Protein AF-0000000075412833 (afdb_homodimer)

Foldseek 3Di:
DVVQLVVQVVVQKDQLEQAPVQWDFPDPDDVTDIDGHDSVLMDGQPPPPQDPRDYDPPLFDPCVVVRDDDHSVRVVSSVVQRVVCVVPVDGPD/DVVQLVVQVVVQKDQLEQAPVQWDFPDPDDVTDIDGHDSVLMDGQPPPPQDPRDYDPPLFDPCVVVRDDDHSVRVVSSVVQRVVCVVPVDGPD

Secondary structure (DSSP, 8-state):
-HHHHHHHHHTTEE-S--SGGGEEESSSSTT--EEE--GGG-EETT--S-------TTSS-HHHHTTPPP-HHHHHHHHHHHHHHHHHSS---/-HHHHHHHHHTTEE-S--SGGGEEESSSSTT--EEE--GGG-EETT--S-------TTSS-HHHHTTPPP-HHHHHHHHHHHHHHHHHSS---

Organism: Rhizophagus irregularis (strain DAOM 181602 / DAOM 197198 / MUCL 43194) (NCBI:txid747089)

InterPro domains:
  IPR000719 Protein kinase domain [PF00069] (1-93)
  IPR000719 Protein kinase domain [PS50011] (1-93)
  IPR011009 Protein kinase-like domain superfamily [SSF56112] (1-93)

Nearest PDB structures (foldseek):
  3hx4-assembly1_A  TM=8.688E-01  e=5.176E-06  Toxoplasma gondii
  3lij-assembly1_A  TM=8.595E-01  e=5.945E-06  Cryptosporidium parvum Iowa II
  4ysj-assembly1_A  TM=8.720E-01  e=2.379E-05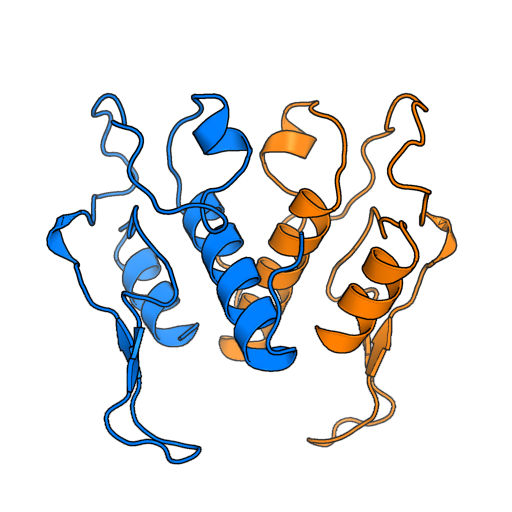  Eimeria tenella
  4yuq-assembly1_A  TM=8.562E-01  e=1.803E-05  Eimeria tenella
  5okt-assembly2_B  TM=8.193E-01  e=1.346E-04  Homo sapiens

Radius of gyration: 16.21 Å; Cα contacts (8 Å, |Δi|>4): 285; chains: 2; bounding box: 40×39×34 Å

pLDDT: mean 90.0, std 9.07, range [56.0, 97.62]

Structure (mmCIF, N/CA/C/O backbone):
data_AF-0000000075412833-model_v1
#
loop_
_entity.id
_entity.type
_entity.pdbx_description
1 polymer 'Kinase-like domain-containing protein'
#
loop_
_atom_site.group_PDB
_atom_site.id
_atom_site.type_symbol
_atom_site.label_atom_id
_atom_site.label_alt_id
_atom_site.label_comp_id
_atom_site.label_asym_id
_atom_site.label_entity_id
_atom_site.label_seq_id
_atom_site.pdbx_PDB_ins_code
_atom_site.Cartn_x
_atom_site.Cartn_y
_atom_site.Cartn_z
_atom_site.occupancy
_atom_site.B_iso_or_equiv
_atom_site.auth_seq_id
_atom_site.auth_comp_id
_atom_site.auth_asym_id
_atom_site.auth_atom_id
_atom_site.pdbx_PDB_model_num
ATOM 1 N N . ILE A 1 1 ? -10.805 5.461 5.969 1 92.44 1 ILE A N 1
ATOM 2 C CA . ILE A 1 1 ? -9.352 5.531 6.09 1 92.44 1 ILE A CA 1
ATOM 3 C C . ILE A 1 1 ? -8.758 6.168 4.832 1 92.44 1 ILE A C 1
ATOM 5 O O . ILE A 1 1 ? -8.016 7.148 4.918 1 92.44 1 ILE A O 1
ATOM 9 N N . THR A 1 2 ? -9.172 5.688 3.633 1 93.81 2 THR A N 1
ATOM 10 C CA . THR A 1 2 ? -8.602 6.16 2.377 1 93.81 2 THR A CA 1
ATOM 11 C C . THR A 1 2 ? -8.945 7.629 2.145 1 93.8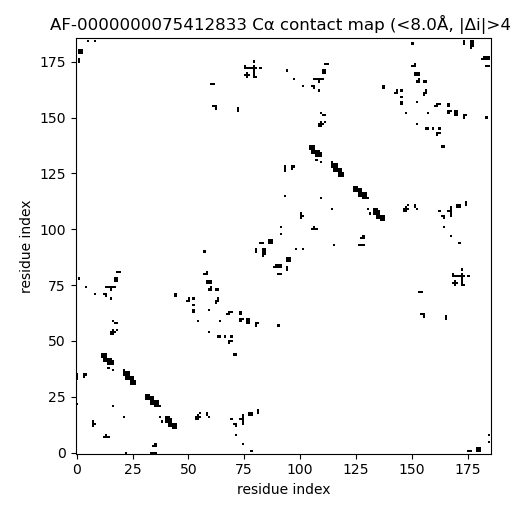1 2 THR A C 1
ATOM 13 O O . THR A 1 2 ? -8.086 8.414 1.729 1 93.81 2 THR A O 1
ATOM 16 N N . LYS A 1 3 ? -10.148 8.047 2.477 1 91.75 3 LYS A N 1
ATOM 17 C CA . LYS A 1 3 ? -10.562 9.438 2.299 1 91.75 3 LYS A CA 1
ATOM 18 C C . LYS A 1 3 ? -9.758 10.367 3.203 1 91.75 3 LYS A C 1
ATOM 20 O O . LYS A 1 3 ? -9.406 11.477 2.807 1 91.75 3 LYS A O 1
ATOM 25 N N . GLY A 1 4 ? -9.492 9.875 4.445 1 93.38 4 GLY A N 1
ATOM 26 C CA . GLY A 1 4 ? -8.664 10.664 5.344 1 93.38 4 GLY A CA 1
ATOM 27 C C . GLY A 1 4 ? -7.254 10.875 4.82 1 93.38 4 GLY A C 1
ATOM 28 O O . GLY A 1 4 ? -6.742 12 4.855 1 93.38 4 GLY A O 1
ATOM 29 N N . LEU A 1 5 ? -6.695 9.812 4.324 1 95.5 5 LEU A N 1
ATOM 30 C CA . LEU A 1 5 ? -5.355 9.93 3.762 1 95.5 5 LEU A CA 1
ATOM 31 C C . LEU A 1 5 ? -5.352 10.852 2.545 1 95.5 5 LEU A C 1
ATOM 33 O O . LEU A 1 5 ? -4.43 11.648 2.371 1 95.5 5 LEU A O 1
ATOM 37 N N . LYS A 1 6 ? -6.336 10.734 1.743 1 95.19 6 LYS A N 1
ATOM 38 C CA . LYS A 1 6 ? -6.465 11.586 0.567 1 95.19 6 LYS A CA 1
ATOM 39 C C . LYS A 1 6 ? -6.473 13.062 0.959 1 95.19 6 LYS A C 1
ATOM 41 O O . LYS A 1 6 ? -5.832 13.891 0.305 1 95.19 6 LYS A O 1
ATOM 46 N N . GLU A 1 7 ? -7.215 13.367 1.941 1 94.62 7 GLU A N 1
ATOM 47 C CA . GLU A 1 7 ? -7.277 14.758 2.4 1 94.62 7 GLU A CA 1
ATOM 48 C C . GLU A 1 7 ? -5.898 15.258 2.814 1 94.62 7 GLU A C 1
ATOM 50 O O . GLU A 1 7 ? -5.523 16.391 2.486 1 94.62 7 GLU A O 1
ATOM 55 N N . ILE A 1 8 ? -5.195 14.414 3.473 1 94.88 8 ILE A N 1
ATOM 56 C CA . ILE A 1 8 ? -3.84 14.766 3.877 1 94.88 8 ILE A CA 1
ATOM 57 C C . ILE A 1 8 ? -2.984 15.031 2.641 1 94.88 8 ILE A C 1
ATOM 59 O O . ILE A 1 8 ? -2.305 16.062 2.557 1 94.88 8 ILE A O 1
ATOM 63 N N . HIS A 1 9 ? -3.055 14.203 1.683 1 94.94 9 HIS A N 1
ATOM 64 C CA . HIS A 1 9 ? -2.234 14.297 0.481 1 94.94 9 HIS A CA 1
ATOM 65 C C . HIS A 1 9 ? -2.658 15.477 -0.387 1 94.94 9 HIS A C 1
ATOM 67 O O . HIS A 1 9 ? -1.812 16.156 -0.972 1 94.94 9 HIS A O 1
ATOM 73 N N . ASP A 1 10 ? -3.92 15.695 -0.465 1 94.75 10 ASP A N 1
ATOM 74 C CA . ASP A 1 10 ? -4.441 16.812 -1.257 1 94.75 10 ASP A CA 1
ATOM 75 C C . ASP A 1 10 ? -3.953 18.141 -0.712 1 94.75 10 ASP A C 1
ATOM 77 O O . ASP A 1 10 ? -3.881 19.141 -1.448 1 94.75 10 ASP A O 1
ATOM 81 N N . ASN A 1 11 ? -3.66 18.125 0.507 1 94.88 11 ASN A N 1
ATOM 82 C CA . ASN A 1 11 ? -3.121 19.328 1.132 1 94.88 11 ASN A CA 1
ATOM 83 C C . ASN A 1 11 ? -1.598 19.359 1.068 1 94.88 11 ASN A C 1
ATOM 85 O O . ASN A 1 11 ? -0.957 20.125 1.802 1 94.88 11 ASN A O 1
ATOM 89 N N . GLN A 1 12 ? -1.052 18.469 0.271 1 94.56 12 GLN A N 1
ATOM 90 C CA . GLN A 1 12 ? 0.383 18.406 0.016 1 94.56 12 GLN A CA 1
ATOM 91 C C . GLN A 1 12 ? 1.151 18.047 1.286 1 94.56 12 GLN A C 1
ATOM 93 O O . GLN A 1 12 ? 2.203 18.641 1.564 1 94.56 12 GLN A O 1
ATOM 98 N N . MET A 1 13 ? 0.505 17.203 2.041 1 94.44 13 MET A N 1
ATOM 99 C CA . MET A 1 13 ? 1.14 16.703 3.258 1 94.44 13 MET A CA 1
ATOM 100 C C . MET A 1 13 ? 1.371 15.203 3.178 1 94.44 13 MET A C 1
ATOM 102 O O . MET A 1 13 ? 0.767 14.516 2.35 1 94.44 13 MET A O 1
ATOM 106 N N . VAL A 1 14 ? 2.322 14.781 4.012 1 94.56 14 VAL A N 1
ATOM 107 C CA . VAL A 1 14 ? 2.609 13.375 4.242 1 94.56 14 VAL A CA 1
ATOM 108 C C . VAL A 1 14 ? 2.459 13.047 5.727 1 94.56 14 VAL A C 1
ATOM 110 O O . VAL A 1 14 ? 2.861 13.836 6.586 1 94.56 14 VAL A O 1
ATOM 113 N N . HIS A 1 15 ? 1.871 11.922 6.07 1 95 15 HIS A N 1
ATOM 114 C CA . HIS A 1 15 ? 1.584 11.609 7.465 1 95 15 HIS A CA 1
ATOM 115 C C . HIS A 1 15 ? 2.854 11.211 8.219 1 95 15 HIS A C 1
ATOM 117 O O . HIS A 1 15 ? 3.074 11.656 9.344 1 95 15 HIS A O 1
ATOM 123 N N . HIS A 1 16 ? 3.75 10.273 7.617 1 93.69 16 HIS A N 1
ATOM 124 C CA . HIS A 1 16 ? 5.074 9.883 8.086 1 93.69 16 HIS A CA 1
ATOM 125 C C . HIS A 1 16 ? 4.988 8.758 9.117 1 93.69 16 HIS A C 1
ATOM 127 O O . HIS A 1 16 ? 5.992 8.117 9.43 1 93.69 16 HIS A O 1
ATOM 133 N N . ASP A 1 17 ? 3.812 8.555 9.648 1 94.94 17 ASP A N 1
ATOM 134 C CA . ASP A 1 17 ? 3.646 7.492 10.633 1 94.94 17 ASP A CA 1
ATOM 135 C C . ASP A 1 17 ? 2.25 6.879 10.547 1 94.94 17 ASP A C 1
ATOM 137 O O . ASP A 1 17 ? 1.552 6.773 11.555 1 94.94 17 ASP A O 1
ATOM 141 N N . PHE A 1 18 ? 1.859 6.434 9.422 1 95.44 18 PHE A N 1
ATOM 142 C CA . PHE A 1 18 ? 0.531 5.906 9.125 1 95.44 18 PHE A CA 1
ATOM 143 C C . PHE A 1 18 ? 0.454 4.422 9.453 1 95.44 18 PHE A C 1
ATOM 145 O O . PHE A 1 18 ? 1.129 3.607 8.82 1 95.44 18 PHE A O 1
ATOM 152 N N . HIS A 1 19 ? -0.207 4.035 10.539 1 96.31 19 HIS A N 1
ATOM 153 C CA . HIS A 1 19 ? -0.38 2.664 11 1 96.31 19 HIS A CA 1
ATOM 154 C C . HIS A 1 19 ? -1.678 2.504 11.789 1 96.31 19 HIS A C 1
ATOM 156 O O . HIS A 1 19 ? -2.354 3.492 12.086 1 96.31 19 HIS A O 1
ATOM 162 N N . THR A 1 20 ? -2.049 1.255 12.141 1 94.69 20 THR A N 1
ATOM 163 C CA . THR A 1 20 ? -3.34 0.966 12.75 1 94.69 20 THR A CA 1
ATOM 164 C C . THR A 1 20 ? -3.473 1.678 14.094 1 94.69 20 THR A C 1
ATOM 166 O O . THR A 1 20 ? -4.574 2.057 14.5 1 94.69 20 THR A O 1
ATOM 169 N N . GLY A 1 21 ? -2.367 1.9 14.781 1 94.69 21 GLY A N 1
ATOM 170 C CA . GLY A 1 21 ? -2.393 2.58 16.062 1 94.69 21 GLY A CA 1
ATOM 171 C C . GLY A 1 21 ? -2.832 4.027 15.969 1 94.69 21 GLY A C 1
ATOM 172 O O . GLY A 1 21 ? -3.238 4.629 16.969 1 94.69 21 GLY A O 1
ATOM 173 N N . ASN A 1 22 ? -2.76 4.59 14.789 1 95.88 22 ASN A N 1
ATOM 174 C CA . ASN A 1 22 ? -3.123 5.984 14.57 1 95.88 22 ASN A CA 1
ATOM 175 C C . ASN A 1 22 ? -4.469 6.109 13.859 1 95.88 22 ASN A C 1
ATOM 177 O O . ASN A 1 22 ? -4.801 7.176 13.336 1 95.88 22 ASN A O 1
ATOM 181 N N . ILE A 1 23 ? -5.219 5.043 13.766 1 94.5 23 ILE A N 1
ATOM 182 C CA . ILE A 1 23 ? -6.582 5.02 13.25 1 94.5 23 ILE A CA 1
ATOM 183 C C . ILE A 1 23 ? -7.57 4.812 14.391 1 94.5 23 ILE A C 1
ATOM 185 O O . ILE A 1 23 ? -7.555 3.768 15.055 1 94.5 23 ILE A O 1
ATOM 189 N N . LEU A 1 24 ? -8.461 5.789 14.578 1 93 24 LEU A N 1
ATOM 190 C CA . LEU A 1 24 ? -9.422 5.746 15.672 1 93 24 LEU A CA 1
ATOM 191 C C . LEU A 1 24 ? -10.844 5.59 15.148 1 93 24 LEU A C 1
ATOM 193 O O . LEU A 1 24 ? -11.219 6.238 14.172 1 93 24 LEU A O 1
ATOM 197 N N . PHE A 1 25 ? -11.562 4.719 15.75 1 89.94 25 PHE A N 1
ATOM 198 C CA . PHE A 1 25 ? -12.977 4.523 15.438 1 89.94 25 PHE A CA 1
ATOM 199 C C . PHE A 1 25 ? -13.859 5.113 16.531 1 89.94 25 PHE A C 1
ATOM 201 O O . PHE A 1 25 ? -13.555 4.992 17.719 1 89.94 25 PHE A O 1
ATOM 208 N N . THR A 1 26 ? -14.953 5.801 16.125 1 90.56 26 THR A N 1
ATOM 209 C CA . THR A 1 26 ? -15.859 6.395 17.094 1 90.56 26 THR A CA 1
ATOM 210 C C . THR A 1 26 ? -16.641 5.312 17.828 1 90.56 26 THR A C 1
ATOM 212 O O . THR A 1 26 ? -17.047 5.504 18.984 1 90.56 26 THR A O 1
ATOM 215 N N . ASN A 1 27 ? -16.922 4.27 17.203 1 86.69 27 ASN A N 1
ATOM 216 C CA . ASN A 1 27 ? -17.547 3.084 17.766 1 86.69 27 ASN A CA 1
ATOM 217 C C . ASN A 1 27 ? -17.25 1.836 16.953 1 86.69 27 ASN A C 1
ATOM 219 O O . ASN A 1 27 ? -16.703 1.93 15.852 1 86.69 27 ASN A O 1
ATOM 223 N N . PRO A 1 28 ? -17.562 0.631 17.609 1 82.44 28 PRO A N 1
ATOM 224 C CA . PRO A 1 28 ? -17.125 -0.608 16.953 1 82.44 28 PRO A CA 1
ATOM 225 C C . PRO A 1 28 ? -18.047 -1.014 15.797 1 82.44 28 PRO A C 1
ATOM 227 O O . PRO A 1 28 ? -17.891 -2.096 15.227 1 82.44 28 PRO A O 1
ATOM 230 N N . SER A 1 29 ? -18.922 -0.113 15.258 1 84.06 29 SER A N 1
ATOM 231 C CA . SER A 1 29 ? -19.891 -0.487 14.242 1 84.06 29 SER A CA 1
ATOM 232 C C . SER A 1 29 ? -19.359 -0.191 12.844 1 84.06 29 SER A C 1
ATOM 234 O O . SER A 1 29 ? -18.547 0.717 12.656 1 84.06 29 SER A O 1
ATOM 236 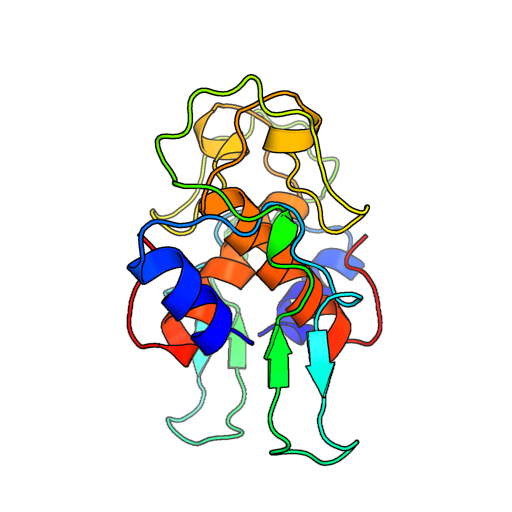N N . ILE A 1 30 ? -19.938 -1.059 11.969 1 76.06 30 ILE A N 1
ATOM 237 C CA . ILE A 1 30 ? -19.672 -0.787 10.555 1 76.06 30 ILE A CA 1
ATOM 238 C C . ILE A 1 30 ? -20.297 0.552 10.164 1 76.06 30 ILE A C 1
ATOM 240 O O . ILE A 1 30 ? -21.422 0.86 10.555 1 76.06 30 ILE A O 1
ATOM 244 N N . GLY A 1 31 ? -19.562 1.448 9.68 1 79.12 31 GLY A N 1
ATOM 245 C CA . GLY A 1 31 ? -20.094 2.75 9.297 1 79.12 31 GLY A CA 1
ATOM 246 C C . GLY A 1 31 ? -19.688 3.857 10.25 1 79.12 31 GLY A C 1
ATOM 247 O O . GLY A 1 31 ? -20.047 5.02 10.047 1 79.12 31 GLY A O 1
ATOM 248 N N . ALA A 1 32 ? -19.062 3.355 11.328 1 84.62 32 ALA A N 1
ATOM 249 C CA . ALA A 1 32 ? -18.594 4.363 12.273 1 84.62 32 ALA A CA 1
ATOM 250 C C . ALA A 1 32 ? -17.656 5.355 11.602 1 84.62 32 ALA A C 1
ATOM 252 O O . ALA A 1 32 ? -17.031 5.035 10.586 1 84.62 32 ALA A O 1
ATOM 253 N N . ASP A 1 33 ? -17.578 6.527 12.203 1 88.69 33 ASP A N 1
ATOM 254 C CA . ASP A 1 33 ? -16.578 7.492 11.75 1 88.69 33 ASP A CA 1
ATOM 255 C C . ASP A 1 33 ? -15.164 7.039 12.125 1 88.69 33 ASP A C 1
ATOM 257 O O . ASP A 1 33 ? -14.969 6.414 13.164 1 88.69 33 ASP A O 1
ATOM 261 N N . VAL A 1 34 ? -14.242 7.246 11.18 1 89.44 34 VAL A N 1
ATOM 262 C CA . VAL A 1 34 ? -12.828 6.922 11.375 1 89.44 34 VAL A CA 1
ATOM 263 C C . VAL A 1 34 ? -12 8.203 11.383 1 89.44 34 VAL A C 1
ATOM 265 O O . VAL A 1 34 ? -12.203 9.086 10.547 1 89.44 34 VAL A O 1
ATOM 268 N N . TYR A 1 35 ? -11.086 8.266 12.469 1 93.31 35 TYR A N 1
ATOM 269 C CA . TYR A 1 35 ? -10.188 9.406 12.578 1 93.31 35 TYR A CA 1
ATOM 270 C C . TYR A 1 35 ? -8.734 8.969 12.461 1 93.31 35 TYR A C 1
ATOM 272 O O . TYR A 1 35 ? -8.344 7.926 12.992 1 93.31 35 TYR A O 1
ATOM 280 N N . ILE A 1 36 ? -8.023 9.727 11.672 1 95.06 36 ILE A N 1
ATOM 281 C CA . ILE A 1 36 ? -6.574 9.57 11.641 1 95.06 36 ILE A CA 1
ATOM 282 C C . ILE A 1 36 ? -5.934 10.445 12.711 1 95.06 36 ILE A C 1
ATOM 284 O O . ILE A 1 36 ? -6.195 11.648 12.781 1 95.06 36 ILE A O 1
ATOM 288 N N . SER A 1 37 ? -5.098 9.805 13.523 1 95.5 37 SER A N 1
ATOM 289 C CA . SER A 1 37 ? -4.496 10.531 14.633 1 95.5 37 SER A CA 1
ATOM 290 C C . SER A 1 37 ? -2.986 10.656 14.461 1 95.5 37 SER A C 1
ATOM 292 O O . SER A 1 37 ? -2.432 10.211 13.453 1 95.5 37 SER A O 1
ATOM 294 N N . ASP A 1 38 ? -2.264 11.445 15.484 1 93.81 38 ASP A N 1
ATOM 295 C CA . ASP A 1 38 ? -0.833 11.727 15.492 1 93.81 38 ASP A CA 1
ATOM 296 C C . ASP A 1 38 ? -0.421 12.508 14.25 1 93.81 38 ASP A C 1
ATOM 298 O O . ASP A 1 38 ? 0.422 12.047 13.477 1 93.81 38 ASP A O 1
ATOM 302 N N . MET A 1 39 ? -1.027 13.625 14.078 1 95 39 MET A N 1
ATOM 303 C CA . MET A 1 39 ? -0.733 14.523 12.961 1 95 39 MET A CA 1
ATOM 304 C C . MET A 1 39 ? 0.533 15.328 13.234 1 95 39 MET A C 1
ATOM 306 O O . MET A 1 39 ? 0.939 16.156 12.414 1 95 39 MET A O 1
ATOM 310 N N . GLY A 1 40 ? 1.104 15.133 14.375 1 92.56 40 GLY A N 1
ATOM 311 C CA . GLY A 1 40 ? 2.291 15.867 14.773 1 92.56 40 GLY A CA 1
ATOM 312 C C . GLY A 1 40 ? 3.498 15.578 13.906 1 92.56 40 GLY A C 1
ATOM 313 O O . GLY A 1 40 ? 4.414 16.406 13.812 1 92.56 40 GLY A O 1
ATOM 314 N N . LEU A 1 41 ? 3.527 14.469 13.297 1 89.94 41 LEU A N 1
ATOM 315 C CA . LEU A 1 41 ? 4.656 14.078 12.461 1 89.94 41 LEU A CA 1
ATOM 316 C C . LEU A 1 41 ? 4.402 14.43 11 1 89.94 41 LEU A C 1
ATOM 318 O O . LEU A 1 41 ? 5.293 14.289 10.164 1 89.94 41 LEU A O 1
ATOM 322 N N . CYS A 1 42 ? 3.199 14.914 10.664 1 93.06 42 CYS A N 1
ATOM 323 C CA . CYS A 1 42 ? 2.873 15.281 9.289 1 93.06 42 CYS A CA 1
ATOM 324 C C . CYS A 1 42 ? 3.75 16.438 8.812 1 93.06 42 CYS A C 1
ATOM 326 O O . CYS A 1 42 ? 4.008 17.375 9.562 1 93.06 42 CYS A O 1
ATOM 328 N N . LYS A 1 43 ? 4.215 16.25 7.594 1 91.88 43 LYS A N 1
ATOM 329 C CA . LYS A 1 43 ? 5.055 17.281 6.984 1 91.88 43 LYS A CA 1
ATOM 330 C C . LYS A 1 43 ? 4.621 17.562 5.547 1 91.88 43 LYS A C 1
ATOM 332 O O . LYS A 1 43 ? 3.998 16.719 4.902 1 91.88 43 LYS A O 1
ATOM 337 N N . LYS A 1 44 ? 5.09 18.734 5.09 1 92.81 44 LYS A N 1
ATOM 338 C CA . LYS A 1 44 ? 4.863 19.062 3.684 1 92.81 44 LYS A CA 1
ATOM 339 C C . LYS A 1 44 ? 5.703 18.172 2.771 1 92.81 44 LYS A C 1
ATOM 341 O O . LYS A 1 44 ? 6.828 17.797 3.121 1 92.81 44 LYS A O 1
ATOM 346 N N . VAL A 1 45 ? 5.188 17.797 1.63 1 88.06 45 VAL A N 1
ATOM 347 C CA . VAL A 1 45 ? 5.836 16.906 0.674 1 88.06 45 VAL A CA 1
ATOM 348 C C . VAL A 1 45 ? 7.215 17.438 0.313 1 88.06 45 VAL A C 1
ATOM 350 O O . VAL A 1 45 ? 8.172 16.688 0.16 1 88.06 45 VAL A O 1
ATOM 353 N N . ASP A 1 46 ? 7.527 18.672 0.241 1 79.94 46 ASP A N 1
ATOM 354 C CA . ASP A 1 46 ? 8.789 19.266 -0.182 1 79.94 46 ASP A CA 1
ATOM 355 C C . ASP A 1 46 ? 9.711 19.531 1.015 1 79.94 46 ASP A C 1
ATOM 357 O O . ASP A 1 46 ? 10.75 20.156 0.878 1 79.94 46 ASP A O 1
ATOM 361 N N . ASN A 1 47 ? 9.273 18.953 2.1 1 70.56 47 ASN A N 1
ATOM 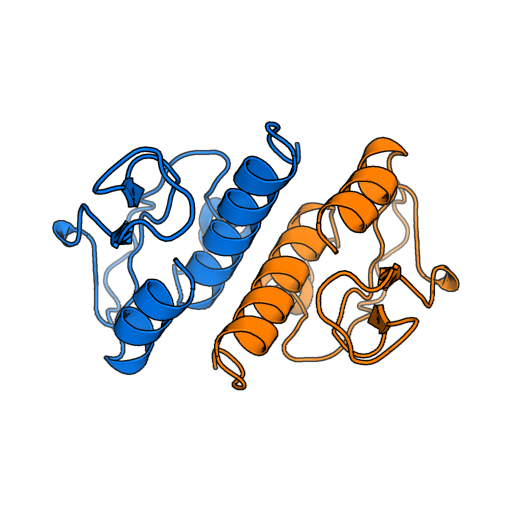362 C CA . ASN A 1 47 ? 10.109 19.172 3.273 1 70.56 47 ASN A CA 1
ATOM 363 C C . ASN A 1 47 ? 11.398 18.359 3.207 1 70.56 47 ASN A C 1
ATOM 365 O O . ASN A 1 47 ? 11.367 17.141 3.027 1 70.56 47 ASN A O 1
ATOM 369 N N . GLU A 1 48 ? 12.586 19 2.871 1 60.03 48 GLU A N 1
ATOM 370 C CA . GLU A 1 48 ? 13.938 18.469 2.711 1 60.03 48 GLU A CA 1
ATOM 371 C C . GLU A 1 48 ? 14.477 17.922 4.031 1 60.03 48 GLU A C 1
ATOM 373 O O . GLU A 1 48 ? 15.578 17.375 4.082 1 60.03 48 GLU A O 1
ATOM 378 N N . GLU A 1 49 ? 13.859 18.203 5.027 1 58.41 49 GLU A N 1
ATOM 379 C CA . GLU A 1 49 ? 14.492 17.766 6.27 1 58.41 49 GLU A CA 1
ATOM 380 C C . GLU A 1 49 ? 14.805 16.266 6.23 1 58.41 49 GLU A C 1
ATOM 382 O O . GLU A 1 49 ? 14.078 15.492 5.621 1 58.41 49 GLU A O 1
ATOM 387 N N . LYS A 1 50 ? 16.219 16.062 6.512 1 56.28 50 LYS A N 1
ATOM 388 C CA . LYS A 1 50 ? 16.766 14.719 6.668 1 56.28 50 LYS A CA 1
ATOM 389 C C . LYS A 1 50 ? 15.766 13.797 7.363 1 56.28 50 LYS A C 1
ATOM 391 O O . LYS A 1 50 ? 15.234 14.141 8.422 1 56.28 50 LYS A O 1
ATOM 396 N N . THR A 1 51 ? 15.047 13.109 6.695 1 56.09 51 THR A N 1
ATOM 397 C CA . THR A 1 51 ? 13.898 12.32 7.125 1 56.09 51 THR A CA 1
ATOM 398 C C . THR A 1 51 ? 14.305 11.312 8.203 1 56.09 51 THR A C 1
ATOM 400 O O . THR A 1 51 ? 15.141 10.445 7.961 1 56.09 51 THR A O 1
ATOM 403 N N . ASN A 1 52 ? 14.461 11.875 9.406 1 66.56 52 ASN A N 1
ATOM 404 C CA . ASN A 1 52 ? 14.398 10.844 10.438 1 66.56 52 ASN A CA 1
ATOM 405 C C . ASN A 1 52 ? 13.344 9.797 10.117 1 66.56 52 ASN A C 1
ATOM 407 O O . ASN A 1 52 ? 12.297 10.109 9.547 1 66.56 52 ASN A O 1
ATOM 411 N N . ILE A 1 53 ? 13.852 8.641 10.031 1 74.88 53 ILE A N 1
ATOM 412 C CA . ILE A 1 53 ? 12.953 7.523 9.773 1 74.88 53 ILE A CA 1
ATOM 413 C C . ILE A 1 53 ? 11.977 7.375 10.938 1 74.88 53 ILE A C 1
ATOM 415 O O . ILE A 1 53 ? 12.391 7.156 12.078 1 74.88 53 ILE A O 1
ATOM 419 N N . TYR A 1 54 ? 10.75 7.852 10.719 1 80.75 54 TYR A N 1
ATOM 420 C CA . TYR A 1 54 ? 9.672 7.582 11.664 1 80.75 54 TYR A CA 1
ATOM 421 C C . TYR A 1 54 ? 8.742 6.496 11.133 1 80.75 54 TYR A C 1
ATOM 423 O O . TYR A 1 54 ? 8.594 6.344 9.914 1 80.75 54 TYR A O 1
ATOM 431 N N . GLY A 1 55 ? 8.344 5.68 12.047 1 89.31 55 GLY A N 1
ATOM 432 C CA . GLY A 1 55 ? 7.367 4.691 11.617 1 89.31 55 GLY A CA 1
ATOM 433 C C . GLY A 1 55 ? 7.332 3.463 12.508 1 89.31 55 GLY A C 1
ATOM 434 O O . GLY A 1 55 ? 8.195 3.291 13.375 1 89.31 55 GLY A O 1
ATOM 435 N N . VAL A 1 56 ? 6.344 2.734 12.328 1 93.19 56 VAL A N 1
ATOM 436 C CA . VAL A 1 56 ? 6.129 1.492 13.062 1 93.19 56 VAL A CA 1
ATOM 437 C C . VAL A 1 56 ? 6.184 0.307 12.102 1 93.19 56 VAL A C 1
ATOM 439 O O . VAL A 1 56 ? 5.484 0.292 11.086 1 93.19 56 VAL A O 1
ATOM 442 N N . LEU A 1 57 ? 7.062 -0.609 12.438 1 93.06 57 LEU A N 1
ATOM 443 C CA . LEU A 1 57 ? 7.016 -1.853 11.68 1 93.06 57 LEU A CA 1
ATOM 444 C C . LEU A 1 57 ? 5.758 -2.646 12.016 1 93.06 57 LEU A C 1
ATOM 446 O O . LEU A 1 57 ? 5.32 -2.67 13.164 1 93.06 57 LEU A O 1
ATOM 450 N N . PRO A 1 58 ? 5.117 -3.34 10.977 1 94.5 58 PRO A N 1
ATOM 451 C CA . PRO A 1 58 ? 5.59 -3.566 9.609 1 94.5 58 PRO A CA 1
ATOM 452 C C . PRO A 1 58 ? 4.984 -2.588 8.609 1 94.5 58 PRO A C 1
ATOM 454 O O . PRO A 1 58 ? 4.93 -2.881 7.41 1 94.5 58 PRO A O 1
ATOM 457 N N . TYR A 1 59 ? 4.551 -1.41 9.094 1 96.44 59 TYR A N 1
ATOM 458 C CA . TYR A 1 59 ? 3.799 -0.503 8.234 1 96.44 59 TYR A CA 1
ATOM 459 C C . TYR A 1 59 ? 4.734 0.421 7.461 1 96.44 59 TYR A C 1
ATOM 461 O O . TYR A 1 59 ? 4.297 1.158 6.574 1 96.44 59 TYR A O 1
ATOM 469 N N . MET A 1 60 ? 6.031 0.366 7.723 1 95.62 60 MET A N 1
ATOM 470 C CA . MET A 1 60 ? 6.992 1.219 7.027 1 95.62 60 MET A CA 1
ATOM 471 C C . MET A 1 60 ? 7.34 0.64 5.66 1 95.62 60 MET A C 1
ATOM 473 O O . MET A 1 60 ? 7.59 -0.56 5.535 1 95.62 60 MET A O 1
ATOM 477 N N . ALA A 1 61 ? 7.402 1.562 4.684 1 96 61 ALA A N 1
ATOM 478 C CA . ALA A 1 61 ? 7.723 1.137 3.324 1 96 61 ALA A CA 1
ATOM 479 C C . ALA A 1 61 ? 9.172 0.679 3.219 1 96 61 ALA A C 1
ATOM 481 O O . ALA A 1 61 ? 10.062 1.272 3.83 1 96 61 ALA A O 1
ATOM 482 N N . PRO A 1 62 ? 9.406 -0.32 2.344 1 95.31 62 PRO A N 1
ATOM 483 C CA . PRO A 1 62 ? 10.773 -0.826 2.184 1 95.31 62 PRO A CA 1
ATOM 484 C C . PRO A 1 62 ? 11.758 0.262 1.771 1 95.31 62 PRO A C 1
ATOM 486 O O . PRO A 1 62 ? 12.898 0.281 2.246 1 95.31 62 PRO A O 1
ATOM 489 N N . GLU A 1 63 ? 11.375 1.17 0.889 1 94.62 63 GLU A N 1
ATOM 490 C CA . GLU A 1 63 ? 12.289 2.207 0.427 1 94.62 63 GLU A CA 1
ATOM 491 C C . GLU A 1 63 ? 12.695 3.139 1.567 1 94.62 63 GLU A C 1
ATOM 493 O O . GLU A 1 63 ? 13.812 3.65 1.595 1 94.62 63 GLU A O 1
ATOM 498 N N . VAL A 1 64 ? 11.781 3.357 2.471 1 93.38 64 VAL A N 1
ATOM 499 C CA . VAL A 1 64 ? 12.086 4.199 3.625 1 93.38 64 VAL A CA 1
ATOM 500 C C . VAL A 1 64 ? 13.07 3.484 4.543 1 93.38 64 VAL A C 1
ATOM 502 O O . VAL A 1 64 ? 14.047 4.082 5 1 93.38 64 VAL A O 1
ATOM 505 N N . LEU A 1 65 ? 12.828 2.213 4.742 1 93.12 65 LEU A N 1
ATOM 506 C CA . LEU A 1 65 ? 13.727 1.404 5.559 1 93.12 65 LEU A CA 1
ATOM 507 C C . LEU A 1 65 ? 15.125 1.381 4.969 1 93.12 65 LEU A C 1
ATOM 509 O O . LEU A 1 65 ? 16.109 1.267 5.699 1 93.12 65 LEU A O 1
ATOM 513 N N . ARG A 1 66 ? 15.203 1.604 3.725 1 91.94 66 ARG A N 1
ATOM 514 C CA . ARG A 1 66 ? 16.484 1.569 3.031 1 91.94 66 ARG A CA 1
ATOM 515 C C . ARG A 1 66 ? 17.125 2.955 2.986 1 91.94 66 ARG A C 1
ATOM 517 O O . ARG A 1 66 ? 18.141 3.156 2.312 1 91.94 66 ARG A O 1
ATOM 524 N N . GLY A 1 67 ? 16.453 3.898 3.525 1 89.12 67 GLY A N 1
ATOM 525 C CA . GLY A 1 67 ? 17.047 5.211 3.686 1 89.12 67 GLY A CA 1
ATOM 526 C C . GLY A 1 67 ? 16.562 6.219 2.66 1 89.12 67 GLY A C 1
ATOM 527 O O . GLY A 1 67 ? 17.062 7.344 2.605 1 89.12 67 GLY A O 1
ATOM 528 N N . ASN A 1 68 ? 15.68 5.77 1.831 1 90.38 68 ASN A N 1
ATOM 529 C CA . ASN A 1 68 ? 15.117 6.723 0.879 1 90.38 68 ASN A CA 1
ATOM 530 C C . ASN A 1 68 ? 14.172 7.707 1.561 1 90.38 68 ASN A C 1
ATOM 532 O O . ASN A 1 68 ? 13.672 7.438 2.656 1 90.38 68 ASN A O 1
ATOM 536 N N . PRO A 1 69 ? 13.969 8.859 0.941 1 88.69 69 PRO A N 1
ATOM 537 C CA . PRO A 1 69 ? 13.055 9.852 1.53 1 88.69 69 PRO A CA 1
ATOM 538 C C . PRO A 1 69 ? 11.633 9.32 1.694 1 88.69 69 PRO A C 1
ATOM 540 O O . PRO A 1 69 ? 11.164 8.539 0.86 1 88.69 69 PRO A O 1
ATOM 543 N N . TYR A 1 70 ? 11.016 9.758 2.766 1 92 70 TYR A N 1
ATOM 544 C CA . TYR A 1 70 ? 9.609 9.453 2.984 1 92 70 TYR A CA 1
ATOM 545 C C . TYR A 1 70 ? 8.719 10.336 2.109 1 92 70 TYR A C 1
ATOM 547 O O . TYR A 1 70 ? 8.734 11.562 2.232 1 92 70 TYR A O 1
ATOM 555 N N . THR A 1 71 ? 7.938 9.695 1.231 1 92.81 71 THR A N 1
ATOM 556 C CA . THR A 1 71 ? 7.047 10.406 0.323 1 92.81 71 THR A CA 1
ATOM 557 C C . THR A 1 71 ? 5.605 9.953 0.514 1 92.81 71 THR A C 1
ATOM 559 O O . THR A 1 71 ? 5.32 9.109 1.37 1 92.81 71 THR A O 1
ATOM 562 N N . GLN A 1 72 ? 4.699 10.547 -0.304 1 95.19 72 GLN A N 1
ATOM 563 C CA . GLN A 1 72 ? 3.301 10.133 -0.263 1 95.19 72 GLN A CA 1
ATOM 564 C C . GLN A 1 72 ? 3.154 8.656 -0.634 1 95.19 72 GLN A C 1
ATOM 566 O O . GLN A 1 72 ? 2.242 7.98 -0.16 1 95.19 72 GLN A O 1
ATOM 571 N N . ALA A 1 73 ? 4.129 8.18 -1.393 1 95.81 73 ALA A N 1
ATOM 572 C CA . ALA A 1 73 ? 4.117 6.766 -1.757 1 95.81 73 ALA A CA 1
ATOM 573 C C . ALA A 1 73 ? 4.277 5.883 -0.525 1 95.81 73 ALA A C 1
ATOM 575 O O . ALA A 1 73 ? 3.697 4.797 -0.452 1 95.81 73 ALA A O 1
ATOM 576 N N . ALA A 1 74 ? 5.051 6.297 0.391 1 95.38 74 ALA A N 1
ATOM 577 C CA . ALA A 1 74 ? 5.246 5.543 1.625 1 95.38 74 ALA A CA 1
ATOM 578 C C . ALA A 1 74 ? 3.945 5.445 2.42 1 95.38 74 ALA A C 1
ATOM 580 O O . ALA A 1 74 ? 3.639 4.398 2.996 1 95.38 74 ALA A O 1
ATOM 581 N N . ASP A 1 75 ? 3.143 6.547 2.41 1 96.31 75 ASP A N 1
ATOM 582 C CA . ASP A 1 75 ? 1.818 6.52 3.025 1 96.31 75 ASP A CA 1
ATOM 583 C C . ASP A 1 75 ? 0.919 5.492 2.346 1 96.31 75 ASP A C 1
ATOM 585 O O . ASP A 1 75 ? 0.13 4.816 3.01 1 96.31 75 ASP A O 1
ATOM 589 N N . ILE A 1 76 ? 1.031 5.387 1.098 1 97.56 76 ILE A N 1
ATOM 590 C CA . ILE A 1 76 ? 0.204 4.457 0.336 1 97.56 76 ILE A CA 1
ATOM 591 C C . ILE A 1 76 ? 0.553 3.021 0.72 1 97.56 76 ILE A C 1
ATOM 593 O O . ILE A 1 76 ? -0.335 2.182 0.877 1 97.56 76 ILE A O 1
ATOM 597 N N . TYR A 1 77 ? 1.838 2.725 0.857 1 97.62 77 TYR A N 1
ATOM 598 C CA . TYR A 1 77 ? 2.246 1.406 1.331 1 97.62 77 TYR A CA 1
ATOM 599 C C . TYR A 1 77 ? 1.643 1.106 2.699 1 97.62 77 TYR A C 1
ATOM 601 O O . TYR A 1 77 ? 1.054 0.043 2.904 1 97.62 77 TYR A O 1
ATOM 609 N N . SER A 1 78 ? 1.772 2.066 3.564 1 97.38 78 SER A N 1
ATOM 610 C CA . SER A 1 78 ? 1.227 1.895 4.906 1 97.38 78 SER A CA 1
ATOM 611 C C . SER A 1 78 ? -0.275 1.634 4.863 1 97.38 78 SER A C 1
ATOM 613 O O . SER A 1 78 ? -0.786 0.79 5.605 1 97.38 78 SER A O 1
ATOM 615 N N . MET A 1 79 ? -0.928 2.371 4.016 1 96.69 79 MET A N 1
ATOM 616 C CA . MET A 1 79 ? -2.361 2.148 3.844 1 96.69 79 MET A CA 1
ATOM 617 C C . MET A 1 79 ? -2.639 0.726 3.369 1 96.69 79 MET A C 1
ATOM 619 O O . MET A 1 79 ? -3.57 0.078 3.852 1 96.69 79 MET A O 1
ATOM 623 N N . GLY A 1 80 ? -1.851 0.234 2.402 1 97.19 80 GLY A N 1
ATOM 624 C CA . GLY A 1 80 ? -1.974 -1.15 1.973 1 97.19 80 GLY A CA 1
ATOM 625 C C . GLY A 1 80 ? -1.835 -2.143 3.111 1 97.19 80 GLY A C 1
ATOM 626 O O . GLY A 1 80 ? -2.619 -3.086 3.219 1 97.19 80 GLY A O 1
ATOM 627 N N . MET A 1 81 ? -0.896 -1.92 3.947 1 97.25 81 MET A N 1
ATOM 628 C CA . MET A 1 81 ? -0.659 -2.781 5.102 1 97.25 81 MET A CA 1
ATOM 629 C C . MET A 1 81 ? -1.854 -2.758 6.051 1 97.25 81 MET A C 1
ATOM 631 O O . MET A 1 81 ? -2.27 -3.803 6.555 1 97.25 81 MET A O 1
ATOM 635 N N . ILE A 1 82 ? -2.416 -1.573 6.316 1 95.62 82 ILE A N 1
ATOM 636 C CA . ILE A 1 82 ? -3.566 -1.421 7.199 1 95.62 82 ILE A CA 1
ATOM 637 C C . ILE A 1 82 ? -4.762 -2.172 6.621 1 95.62 82 ILE A C 1
ATOM 639 O O . ILE A 1 82 ? -5.441 -2.916 7.336 1 95.62 82 ILE A O 1
ATOM 643 N N . MET A 1 83 ? -4.973 -2.031 5.309 1 94.31 83 MET A N 1
ATOM 644 C CA . MET A 1 83 ? -6.113 -2.686 4.668 1 94.31 83 MET A CA 1
ATOM 645 C C . MET A 1 83 ? -5.961 -4.203 4.707 1 94.31 83 MET A C 1
ATOM 647 O O . MET A 1 83 ? -6.941 -4.926 4.898 1 94.31 83 MET A O 1
ATOM 651 N N . TYR A 1 84 ? -4.77 -4.656 4.492 1 95.06 84 TYR A N 1
ATOM 652 C CA . TYR A 1 84 ? -4.488 -6.086 4.59 1 95.06 84 TYR A CA 1
ATOM 653 C C . TYR A 1 84 ? -4.848 -6.617 5.973 1 95.06 84 TYR A C 1
ATOM 655 O O . TYR A 1 84 ? -5.566 -7.609 6.094 1 95.06 84 TYR A O 1
ATOM 663 N N . PHE A 1 85 ? -4.426 -5.938 6.996 1 93.56 85 PHE A N 1
ATOM 664 C CA . PHE A 1 85 ? -4.684 -6.328 8.375 1 93.56 85 PHE A CA 1
ATOM 665 C C . PHE A 1 85 ? -6.18 -6.309 8.672 1 93.56 85 PHE A C 1
ATOM 667 O O . PHE A 1 85 ? -6.715 -7.27 9.234 1 93.56 85 PHE A O 1
ATOM 674 N N . VAL A 1 86 ? -6.832 -5.273 8.234 1 89.94 86 VAL A N 1
ATOM 675 C CA . VAL A 1 86 ? -8.258 -5.105 8.523 1 89.94 86 VAL A CA 1
ATOM 676 C C . VAL A 1 86 ? -9.055 -6.199 7.824 1 89.94 86 VAL A C 1
ATOM 678 O O . VAL A 1 86 ? -9.992 -6.754 8.406 1 89.94 86 VAL A O 1
ATOM 681 N N . ALA A 1 87 ? -8.688 -6.535 6.656 1 89.94 87 ALA A N 1
ATOM 682 C CA . ALA A 1 87 ? -9.461 -7.469 5.84 1 89.94 87 ALA A CA 1
ATOM 683 C C . ALA A 1 87 ? -9.203 -8.914 6.266 1 89.94 87 ALA A C 1
ATOM 685 O O . ALA A 1 87 ? -10.07 -9.773 6.125 1 89.94 87 ALA A O 1
ATOM 686 N N . THR A 1 88 ? -7.992 -9.203 6.836 1 92.25 88 THR A N 1
ATOM 687 C CA . THR A 1 88 ? -7.629 -10.602 7.012 1 92.25 88 THR A CA 1
ATOM 688 C C . THR A 1 88 ? -7.422 -10.93 8.484 1 92.25 88 THR A C 1
ATOM 690 O O . THR A 1 88 ? -7.387 -12.102 8.875 1 92.25 88 THR A O 1
ATOM 693 N N . GLY A 1 89 ? -7.176 -9.898 9.258 1 90.56 89 GLY A N 1
ATOM 694 C CA . GLY A 1 89 ? -6.875 -10.094 10.672 1 90.56 89 GLY A CA 1
ATOM 695 C C . GLY A 1 89 ? -5.426 -10.461 10.93 1 90.56 89 GLY A C 1
ATOM 696 O O . GLY A 1 89 ? -5.047 -10.75 12.062 1 90.56 89 GLY A O 1
ATOM 697 N N . LYS A 1 90 ? -4.59 -10.406 9.789 1 90.56 90 LYS A N 1
ATOM 698 C CA . LYS A 1 90 ? -3.182 -10.781 9.883 1 90.56 90 LYS A CA 1
ATOM 699 C C . LYS A 1 90 ? -2.301 -9.773 9.148 1 90.56 90 LYS A C 1
ATOM 701 O O . LYS A 1 90 ? -2.758 -9.094 8.227 1 90.56 90 LYS A O 1
ATOM 706 N N . GLN A 1 91 ? -1.092 -9.75 9.609 1 87.31 91 GLN A N 1
ATOM 707 C CA . GLN A 1 91 ? -0.116 -8.961 8.867 1 87.31 91 GLN A CA 1
ATOM 708 C C . GLN A 1 91 ? 0.433 -9.742 7.68 1 87.31 91 GLN A C 1
ATOM 710 O O . GLN A 1 91 ? 0.542 -10.969 7.73 1 87.31 91 GLN A O 1
ATOM 715 N N . PRO A 1 92 ? 0.757 -9.094 6.391 1 79.81 92 PRO A N 1
ATOM 716 C CA . PRO A 1 92 ? 1.189 -9.773 5.168 1 79.81 92 PRO A CA 1
ATOM 717 C C . PRO A 1 92 ? 2.453 -10.609 5.371 1 79.81 92 PRO A C 1
ATOM 719 O O . PRO A 1 92 ? 2.715 -11.539 4.605 1 79.81 92 PRO A O 1
ATOM 722 N N . PHE A 1 93 ? 3.143 -10.227 6.227 1 77.25 93 PHE A N 1
ATOM 723 C CA . PHE A 1 93 ? 4.414 -10.914 6.422 1 77.25 93 PHE A CA 1
ATOM 724 C C . PHE A 1 93 ? 4.66 -11.195 7.898 1 77.25 93 PHE A C 1
ATOM 726 O O . PHE A 1 93 ? 4.113 -10.508 8.766 1 77.25 93 PHE A O 1
ATOM 733 N N . ILE B 1 1 ? -10.508 -8.398 -2.918 1 92.38 1 ILE B N 1
ATOM 734 C CA . ILE B 1 1 ? -9.188 -8.117 -3.482 1 92.38 1 ILE B CA 1
ATOM 735 C C . ILE B 1 1 ? -8.102 -8.531 -2.494 1 92.38 1 ILE B C 1
ATOM 737 O O . ILE B 1 1 ? -7.203 -9.305 -2.838 1 92.38 1 ILE B O 1
ATOM 741 N N . THR B 1 2 ? -8.227 -8.109 -1.208 1 93.75 2 THR B N 1
ATOM 742 C CA . THR B 1 2 ? -7.195 -8.375 -0.21 1 93.75 2 THR B CA 1
ATOM 743 C C . THR B 1 2 ? -7.078 -9.867 0.068 1 93.75 2 THR B C 1
ATOM 745 O O . THR B 1 2 ? -5.973 -10.406 0.164 1 93.75 2 THR B O 1
ATOM 748 N N . LYS B 1 3 ? -8.18 -10.578 0.126 1 91.69 3 LYS B N 1
ATOM 749 C CA . LYS B 1 3 ? -8.164 -12.016 0.375 1 91.69 3 LYS B CA 1
ATOM 750 C C . LYS B 1 3 ? -7.488 -12.766 -0.769 1 91.69 3 LYS B C 1
ATOM 752 O O . LYS B 1 3 ? -6.77 -13.742 -0.54 1 91.69 3 LYS B O 1
ATOM 757 N N . GLY B 1 4 ? -7.758 -12.281 -2.012 1 93.38 4 GLY B N 1
ATOM 758 C CA . GLY B 1 4 ? -7.09 -12.883 -3.154 1 93.38 4 GLY B CA 1
ATOM 759 C C . GLY B 1 4 ? -5.582 -12.734 -3.111 1 93.38 4 GLY B C 1
ATOM 760 O O . GLY B 1 4 ? -4.852 -13.703 -3.348 1 93.38 4 GLY B O 1
ATOM 761 N N . LEU B 1 5 ? -5.164 -11.555 -2.777 1 95.44 5 LEU B N 1
ATOM 762 C CA . LEU B 1 5 ? -3.729 -11.32 -2.67 1 95.44 5 LEU B CA 1
ATOM 763 C C . LEU B 1 5 ? -3.121 -12.156 -1.552 1 95.44 5 LEU B C 1
ATOM 765 O O . LEU B 1 5 ? -2.029 -12.711 -1.706 1 95.44 5 LEU B O 1
ATOM 769 N N . LYS B 1 6 ? -3.799 -12.234 -0.479 1 95.19 6 LYS B N 1
ATOM 770 C CA . LYS B 1 6 ? -3.34 -13.047 0.644 1 95.19 6 LYS B CA 1
ATOM 771 C C . LYS B 1 6 ? -3.115 -14.5 0.22 1 95.19 6 LYS B C 1
ATOM 773 O O . LYS B 1 6 ? -2.123 -15.117 0.608 1 95.19 6 LYS B O 1
ATOM 778 N N . GLU B 1 7 ? -4.027 -15.023 -0.49 1 94.56 7 GLU B N 1
ATOM 779 C CA . GLU B 1 7 ? -3.895 -16.391 -0.955 1 94.56 7 GLU B CA 1
ATOM 780 C C . GLU B 1 7 ? -2.637 -16.578 -1.802 1 94.56 7 GLU B C 1
ATOM 782 O O . GLU B 1 7 ? -1.919 -17.562 -1.653 1 94.56 7 GLU B O 1
ATOM 787 N N . ILE B 1 8 ? -2.4 -15.617 -2.611 1 94.88 8 ILE B N 1
ATOM 788 C CA . ILE B 1 8 ? -1.198 -15.656 -3.436 1 94.88 8 ILE B CA 1
ATOM 789 C C . ILE B 1 8 ? 0.04 -15.656 -2.541 1 94.88 8 ILE B C 1
ATOM 791 O O . ILE B 1 8 ? 0.938 -16.484 -2.715 1 94.88 8 ILE B O 1
ATOM 795 N N . HIS B 1 9 ? 0.076 -14.82 -1.583 1 95 9 HIS B N 1
ATOM 796 C CA . HIS B 1 9 ? 1.229 -14.664 -0.704 1 95 9 HIS B CA 1
ATOM 797 C C . HIS B 1 9 ? 1.397 -15.875 0.206 1 95 9 HIS B C 1
ATOM 799 O O . HIS B 1 9 ? 2.521 -16.312 0.469 1 95 9 HIS B O 1
ATOM 805 N N . ASP B 1 10 ? 0.312 -16.391 0.665 1 94.75 10 ASP B N 1
ATOM 806 C CA . ASP B 1 10 ? 0.35 -17.562 1.536 1 94.75 10 ASP B CA 1
ATOM 807 C C . ASP B 1 10 ? 0.95 -18.766 0.814 1 94.75 10 ASP B C 1
ATOM 809 O O . ASP B 1 10 ? 1.489 -19.672 1.45 1 94.75 10 ASP B O 1
ATOM 813 N N . ASN B 1 11 ? 0.83 -18.734 -0.426 1 94.88 11 ASN B N 1
ATOM 814 C CA . ASN B 1 11 ? 1.417 -19.797 -1.233 1 94.88 11 ASN B CA 1
ATOM 815 C C . ASN B 1 11 ? 2.844 -19.453 -1.655 1 94.88 11 ASN B C 1
ATOM 817 O O . ASN B 1 11 ? 3.383 -20.062 -2.58 1 94.88 11 ASN B O 1
ATOM 821 N N . GLN B 1 12 ? 3.383 -18.438 -1.044 1 94.69 12 GLN B N 1
ATOM 822 C CA . GLN B 1 12 ? 4.766 -18.016 -1.247 1 94.69 12 GLN B CA 1
ATOM 823 C C . GLN B 1 12 ? 4.992 -17.531 -2.68 1 94.69 12 GLN B C 1
ATOM 825 O O . GLN B 1 12 ? 6.012 -17.859 -3.293 1 94.69 12 GLN B O 1
ATOM 830 N N . MET B 1 13 ? 3.953 -16.891 -3.16 1 94.56 13 MET B N 1
ATOM 831 C CA . MET B 1 13 ? 4.039 -16.312 -4.496 1 94.56 13 MET B CA 1
ATOM 832 C C . MET B 1 13 ? 3.916 -14.789 -4.438 1 94.56 13 MET B C 1
ATOM 834 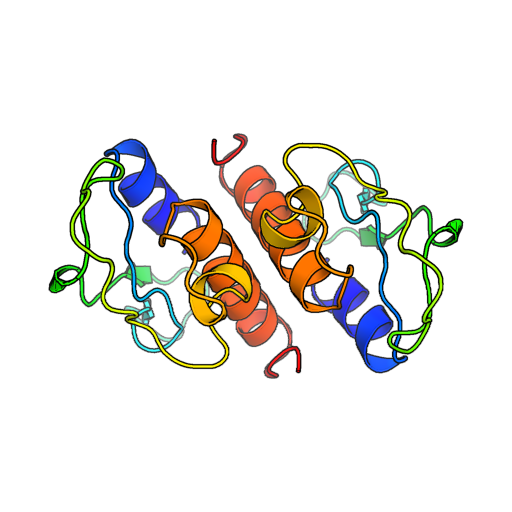O O . MET B 1 13 ? 3.453 -14.242 -3.436 1 94.56 13 MET B O 1
ATOM 838 N N . VAL B 1 14 ? 4.43 -14.188 -5.5 1 94.62 14 VAL B N 1
ATOM 839 C CA . VAL B 1 14 ? 4.285 -12.758 -5.754 1 94.62 14 VAL B CA 1
ATOM 840 C C . VAL B 1 14 ? 3.609 -12.539 -7.105 1 94.62 14 VAL B C 1
ATOM 842 O O . VAL B 1 14 ? 3.908 -13.234 -8.078 1 94.62 14 VAL B O 1
ATOM 845 N N . HIS B 1 15 ? 2.674 -11.625 -7.211 1 95.06 15 HIS B N 1
ATOM 846 C CA . HIS B 1 15 ? 1.898 -11.445 -8.438 1 95.06 15 HIS B CA 1
ATOM 847 C C . HIS B 1 15 ? 2.734 -10.789 -9.523 1 95.06 15 HIS B C 1
ATOM 849 O O . HIS B 1 15 ? 2.691 -11.203 -10.688 1 95.06 15 HIS B O 1
ATOM 855 N N . HIS B 1 16 ? 3.518 -9.617 -9.195 1 93.75 16 HIS B N 1
ATOM 856 C CA . HIS B 1 16 ? 4.496 -8.938 -10.039 1 93.75 16 HIS B CA 1
ATOM 857 C C . HIS B 1 16 ? 3.82 -7.91 -10.945 1 93.75 16 HIS B C 1
ATOM 859 O O . HI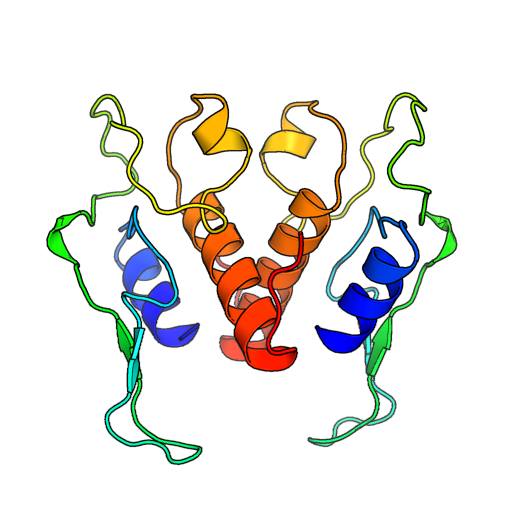S B 1 16 ? 4.488 -7.059 -11.531 1 93.75 16 HIS B O 1
ATOM 865 N N . ASP B 1 17 ? 2.533 -8.023 -11.086 1 94.94 17 ASP B N 1
ATOM 866 C CA . ASP B 1 17 ? 1.814 -7.066 -11.922 1 94.94 17 ASP B CA 1
ATOM 867 C C . ASP B 1 17 ? 0.41 -6.809 -11.383 1 94.94 17 ASP B C 1
ATOM 869 O O . ASP B 1 17 ? -0.574 -6.918 -12.117 1 94.94 17 ASP B O 1
ATOM 873 N N . PHE B 1 18 ? 0.286 -6.426 -10.172 1 95.44 18 PHE B N 1
ATOM 874 C CA . PHE B 1 18 ? -0.968 -6.227 -9.453 1 95.44 18 PHE B CA 1
ATOM 875 C C . PHE B 1 18 ? -1.5 -4.816 -9.68 1 95.44 18 PHE B C 1
ATOM 877 O O . PHE B 1 18 ? -0.889 -3.842 -9.234 1 95.44 18 PHE B O 1
ATOM 884 N N . HIS B 1 19 ? -2.535 -4.645 -10.5 1 96.38 19 HIS B N 1
ATOM 885 C CA . HIS B 1 19 ? -3.17 -3.375 -10.828 1 96.38 19 HIS B CA 1
ATOM 886 C C . HIS B 1 19 ? -4.645 -3.566 -11.164 1 96.38 19 HIS B C 1
ATOM 888 O O . HIS B 1 19 ? -5.117 -4.699 -11.273 1 96.38 19 HIS B O 1
ATOM 894 N N . THR B 1 20 ? -5.398 -2.459 -11.336 1 94.69 20 THR B N 1
ATOM 895 C CA . THR B 1 20 ? -6.844 -2.518 -11.508 1 94.69 20 THR B CA 1
ATOM 896 C C . THR B 1 20 ? -7.211 -3.295 -12.766 1 94.69 20 THR B C 1
ATOM 898 O O . THR B 1 20 ? -8.258 -3.945 -12.82 1 94.69 20 THR B O 1
ATOM 901 N N . GLY B 1 21 ? -6.352 -3.271 -13.781 1 94.69 21 GLY B N 1
ATOM 902 C CA . GLY B 1 21 ? -6.609 -3.99 -15.023 1 94.69 21 GLY B CA 1
ATOM 903 C C . GLY B 1 21 ? -6.637 -5.496 -14.844 1 94.69 21 GLY B C 1
ATOM 904 O O . GLY B 1 21 ? -7.18 -6.215 -15.68 1 94.69 21 GLY B O 1
ATOM 905 N N . ASN B 1 22 ? -6.066 -5.969 -13.766 1 96 22 ASN B N 1
ATOM 906 C CA . ASN B 1 22 ? -5.996 -7.402 -13.492 1 96 22 ASN B CA 1
ATOM 907 C C . ASN B 1 22 ? -6.98 -7.82 -12.406 1 96 22 ASN B C 1
ATOM 909 O O . ASN B 1 22 ? -6.871 -8.914 -11.852 1 96 22 ASN B O 1
ATOM 913 N N . ILE B 1 23 ? -7.895 -6.961 -12.039 1 94.56 23 ILE B N 1
ATOM 914 C CA . ILE B 1 23 ? -8.992 -7.246 -11.117 1 94.56 23 ILE B CA 1
ATOM 915 C C . ILE B 1 23 ? -10.305 -7.328 -11.891 1 94.56 23 ILE B C 1
ATOM 917 O O . ILE B 1 23 ? -10.742 -6.34 -12.484 1 94.56 23 ILE B O 1
ATOM 921 N N . LEU B 1 24 ? -10.945 -8.5 -11.82 1 93.12 24 LEU B N 1
ATOM 922 C CA . LEU B 1 24 ? -12.18 -8.727 -12.562 1 93.12 24 LEU B CA 1
ATOM 923 C C . LEU B 1 24 ? -13.359 -8.898 -11.609 1 93.12 24 LEU B C 1
ATOM 925 O O . LEU B 1 24 ? -13.25 -9.562 -10.578 1 93.12 24 LEU B O 1
ATOM 929 N N . PHE B 1 25 ? -14.43 -8.258 -11.945 1 90.06 25 PHE B N 1
ATOM 930 C CA . PHE B 1 25 ? -15.672 -8.398 -11.195 1 90.06 25 PHE B CA 1
ATOM 931 C C . PHE B 1 25 ? -16.688 -9.227 -11.977 1 90.06 25 PHE B C 1
ATOM 933 O O . PHE B 1 25 ? -16.797 -9.078 -13.195 1 90.06 25 PHE B O 1
ATOM 940 N N . THR B 1 26 ? -17.406 -10.133 -11.273 1 90.81 26 THR B N 1
ATOM 941 C CA . THR B 1 26 ? -18.406 -10.969 -11.938 1 90.81 26 THR B CA 1
ATOM 942 C C . THR B 1 26 ? -19.609 -10.133 -12.359 1 90.81 26 THR B C 1
ATOM 944 O O . THR B 1 26 ? -20.297 -10.469 -13.328 1 90.81 26 THR B O 1
ATOM 947 N N . ASN B 1 27 ? -19.922 -9.156 -11.633 1 86.94 27 ASN B N 1
ATOM 948 C CA . ASN B 1 27 ? -20.969 -8.18 -11.938 1 86.94 27 ASN B CA 1
ATOM 949 C C . ASN B 1 27 ? -20.734 -6.863 -11.211 1 86.94 27 ASN B C 1
ATOM 951 O O . ASN B 1 27 ? -19.859 -6.777 -10.344 1 86.94 27 ASN B O 1
ATOM 955 N N . PRO B 1 28 ? -21.516 -5.797 -11.695 1 82.81 28 PRO B N 1
ATOM 956 C CA . PRO B 1 28 ? -21.203 -4.469 -11.164 1 82.81 28 PRO B CA 1
ATOM 957 C C . PRO B 1 28 ? -21.781 -4.246 -9.766 1 82.81 28 PRO B C 1
ATOM 959 O O . PRO B 1 28 ? -21.703 -3.137 -9.227 1 82.81 28 PRO B O 1
ATOM 962 N N . SER B 1 29 ? -22.219 -5.293 -9.031 1 84.56 29 SER B N 1
ATOM 963 C CA . SER B 1 29 ? -22.875 -5.117 -7.742 1 84.56 29 SER B CA 1
ATOM 964 C C . SER B 1 29 ? -21.891 -5.211 -6.59 1 84.56 29 SER B C 1
ATOM 966 O O . SER B 1 29 ? -20.859 -5.895 -6.699 1 84.56 29 SER B O 1
ATOM 968 N N . ILE B 1 30 ? -22.359 -4.469 -5.543 1 76.12 30 ILE B N 1
ATOM 969 C CA . ILE B 1 30 ? -21.609 -4.602 -4.301 1 76.12 30 ILE B CA 1
ATOM 970 C C . ILE B 1 30 ? -21.719 -6.031 -3.775 1 76.12 30 ILE B C 1
ATOM 972 O O . ILE B 1 30 ? -22.812 -6.621 -3.797 1 76.12 30 ILE B O 1
ATOM 976 N N . GLY B 1 31 ? -20.688 -6.711 -3.582 1 79.31 31 GLY B N 1
ATOM 977 C CA . GLY B 1 31 ? -20.719 -8.078 -3.092 1 79.31 31 GLY B CA 1
ATOM 978 C C . GLY B 1 31 ? -20.391 -9.109 -4.16 1 79.31 31 GLY B C 1
ATOM 979 O O . GLY B 1 31 ? -20.375 -10.305 -3.887 1 79.31 31 GLY B O 1
ATOM 980 N N . ALA B 1 32 ? -20.266 -8.531 -5.359 1 84.81 32 ALA B N 1
ATOM 981 C CA . ALA B 1 32 ? -19.891 -9.445 -6.438 1 84.81 32 ALA B CA 1
ATOM 982 C C . ALA B 1 32 ? -18.578 -10.148 -6.129 1 84.81 32 ALA B C 1
ATOM 984 O O . ALA B 1 32 ? -17.766 -9.641 -5.355 1 84.81 32 ALA B O 1
ATOM 985 N N . ASP B 1 33 ? -18.422 -11.297 -6.754 1 88.88 33 ASP B N 1
ATOM 986 C CA . ASP B 1 33 ? -17.125 -11.977 -6.664 1 88.88 33 ASP B CA 1
ATOM 987 C C . ASP B 1 33 ? -16.062 -11.227 -7.445 1 88.88 33 ASP B C 1
ATOM 989 O O . ASP B 1 33 ? -16.344 -10.617 -8.484 1 88.88 33 ASP B O 1
ATOM 993 N N . VAL B 1 34 ? -14.867 -11.156 -6.848 1 89.56 34 VAL B N 1
ATOM 994 C CA . VAL B 1 34 ? -13.719 -10.516 -7.465 1 89.56 34 VAL B CA 1
ATOM 995 C C . VAL B 1 34 ? -12.641 -11.555 -7.77 1 89.56 34 VAL B C 1
ATOM 997 O O . VAL B 1 34 ? -12.367 -12.43 -6.945 1 89.56 34 VAL B O 1
ATOM 1000 N N . TYR B 1 35 ? -12.125 -11.438 -9.086 1 93.38 35 TYR B N 1
ATOM 1001 C CA . TYR B 1 35 ? -11.055 -12.336 -9.516 1 93.38 35 TYR B CA 1
ATOM 1002 C C . TYR B 1 35 ? -9.789 -11.555 -9.844 1 93.38 35 TYR B C 1
ATOM 1004 O O . TYR B 1 35 ? -9.852 -10.469 -10.422 1 93.38 35 TYR B O 1
ATOM 1012 N N . ILE B 1 36 ? -8.703 -12.094 -9.359 1 95.19 36 ILE B N 1
ATOM 1013 C CA . ILE B 1 36 ? -7.398 -11.594 -9.773 1 95.19 36 ILE B CA 1
ATOM 1014 C C . ILE B 1 36 ? -6.934 -12.328 -11.023 1 95.19 36 ILE B C 1
ATOM 1016 O O . ILE B 1 36 ? -6.914 -13.562 -11.055 1 95.19 36 ILE B O 1
ATOM 1020 N N . SER B 1 37 ? -6.566 -11.539 -12.023 1 95.56 37 SER B N 1
ATOM 1021 C CA . SER B 1 37 ? -6.188 -12.148 -13.289 1 95.56 37 SER B CA 1
ATOM 1022 C C . SER B 1 37 ? -4.719 -11.898 -13.609 1 95.56 37 SER B C 1
ATOM 1024 O O . SER B 1 37 ? -4.004 -11.273 -12.82 1 95.56 37 SER B O 1
ATOM 1026 N N . ASP B 1 38 ? -4.188 -12.547 -14.828 1 93.88 38 ASP B N 1
ATOM 1027 C CA . ASP B 1 38 ? -2.807 -12.484 -15.297 1 93.88 38 ASP B CA 1
ATOM 1028 C C . ASP B 1 38 ? -1.847 -13.07 -14.273 1 93.88 38 ASP B C 1
ATOM 1030 O O . ASP B 1 38 ? -0.958 -12.383 -13.773 1 93.88 38 ASP B O 1
ATOM 1034 N N . MET B 1 39 ? -2.061 -14.297 -13.961 1 95.12 39 MET B N 1
ATOM 1035 C CA . MET B 1 39 ? -1.214 -15.047 -13.031 1 95.12 39 MET B CA 1
ATOM 1036 C C . MET B 1 39 ? 0.057 -15.523 -13.727 1 95.12 39 MET B C 1
ATOM 1038 O O . MET B 1 39 ? 0.891 -16.188 -13.109 1 95.12 39 MET B O 1
ATOM 1042 N N . GLY B 1 40 ? 0.169 -15.219 -14.969 1 92.69 40 GLY B N 1
ATOM 1043 C CA . GLY B 1 40 ? 1.308 -15.664 -15.758 1 92.69 40 GLY B CA 1
ATOM 1044 C C . GLY B 1 40 ? 2.625 -15.078 -15.289 1 92.69 40 GLY B C 1
ATOM 1045 O O . GLY B 1 40 ? 3.688 -15.656 -15.516 1 92.69 40 GLY B O 1
ATOM 1046 N N . LEU B 1 41 ? 2.576 -13.977 -14.68 1 90 41 LEU B N 1
ATOM 1047 C CA . LEU B 1 41 ? 3.787 -13.305 -14.227 1 90 41 LEU B CA 1
ATOM 1048 C C . LEU B 1 41 ? 4.09 -13.656 -12.773 1 90 41 LEU B C 1
ATOM 1050 O O . LEU B 1 41 ? 5.133 -13.273 -12.242 1 90 41 LEU B O 1
ATOM 1054 N N . CYS B 1 42 ? 3.201 -14.383 -12.102 1 93.19 42 CYS B N 1
ATOM 1055 C CA . CYS B 1 42 ? 3.41 -14.766 -10.711 1 93.19 42 CYS B CA 1
ATOM 1056 C C . CYS B 1 42 ? 4.645 -15.648 -10.562 1 93.19 42 CYS B C 1
ATOM 1058 O O . CYS B 1 42 ? 4.879 -16.531 -11.391 1 93.19 42 CYS B O 1
ATOM 1060 N N . LYS B 1 43 ? 5.414 -15.305 -9.547 1 91.94 43 LYS B N 1
ATOM 1061 C CA . LYS B 1 43 ? 6.625 -16.078 -9.266 1 91.94 43 LYS B CA 1
ATOM 1062 C C . LYS B 1 43 ? 6.738 -16.391 -7.777 1 91.94 43 LYS B C 1
ATOM 1064 O O . LYS B 1 43 ? 6.164 -15.695 -6.938 1 91.94 43 LYS B O 1
ATOM 1069 N N . LYS B 1 44 ? 7.594 -17.391 -7.531 1 92.81 44 LYS B N 1
ATOM 1070 C CA . LYS B 1 44 ? 7.898 -17.703 -6.137 1 92.81 44 LYS B CA 1
ATOM 1071 C C . LYS B 1 44 ? 8.75 -16.609 -5.5 1 92.81 44 LYS B C 1
ATOM 1073 O O . LYS B 1 44 ? 9.578 -15.992 -6.168 1 92.81 44 LYS B O 1
ATOM 1078 N N . VAL B 1 45 ? 8.539 -16.312 -4.23 1 88.19 45 VAL B N 1
ATOM 1079 C CA . VAL B 1 45 ? 9.219 -15.258 -3.49 1 88.19 45 VAL B CA 1
ATOM 1080 C C . VAL B 1 45 ? 10.734 -15.445 -3.602 1 88.19 45 VAL B C 1
ATOM 1082 O O . VAL B 1 45 ? 11.477 -14.469 -3.719 1 88.19 45 VAL B O 1
ATOM 1085 N N . ASP B 1 46 ? 11.336 -16.562 -3.686 1 80.06 46 ASP B N 1
ATOM 1086 C CA . ASP B 1 46 ? 12.773 -16.828 -3.703 1 80.06 46 ASP B CA 1
ATOM 1087 C C . ASP B 1 46 ? 13.297 -16.906 -5.137 1 80.06 46 ASP B C 1
ATOM 1089 O O . ASP B 1 46 ? 14.453 -17.266 -5.359 1 80.06 46 ASP B O 1
ATOM 1093 N N . ASN B 1 47 ? 12.414 -16.484 -6.004 1 70.56 47 ASN B N 1
ATOM 1094 C CA . ASN B 1 47 ? 12.867 -16.562 -7.387 1 70.56 47 ASN B CA 1
ATOM 1095 C C . ASN B 1 47 ? 13.898 -15.484 -7.699 1 70.56 47 ASN B C 1
ATOM 1097 O O . ASN B 1 47 ? 13.648 -14.297 -7.477 1 70.56 47 ASN B O 1
ATOM 1101 N N . GLU B 1 48 ? 15.227 -15.82 -7.77 1 60.09 48 GLU B N 1
ATOM 1102 C CA . GLU B 1 48 ? 16.406 -14.984 -8.016 1 60.09 48 GLU B CA 1
ATOM 1103 C C . GLU B 1 48 ? 16.375 -14.383 -9.422 1 60.09 48 GLU B C 1
ATOM 1105 O O . GLU B 1 48 ? 17.234 -13.594 -9.781 1 60.09 48 GLU B O 1
ATOM 1110 N N . GLU B 1 49 ? 15.547 -14.852 -10.203 1 58.09 49 GLU B N 1
ATOM 1111 C CA . GLU B 1 49 ? 15.641 -14.328 -11.562 1 58.09 49 GLU B CA 1
ATOM 1112 C C . GLU B 1 49 ? 15.578 -12.805 -11.562 1 58.09 49 GLU B C 1
ATOM 1114 O O . GLU B 1 49 ? 14.906 -12.195 -10.727 1 58.09 49 GLU B O 1
ATOM 1119 N N . LYS B 1 50 ? 16.719 -12.242 -12.258 1 56.34 50 LYS B N 1
ATOM 1120 C CA . LYS B 1 50 ? 16.828 -10.812 -12.508 1 56.34 50 LYS B CA 1
ATOM 1121 C C . LYS B 1 50 ? 15.469 -10.195 -12.812 1 56.34 50 LYS B C 1
ATOM 1123 O O . LYS B 1 50 ? 14.727 -10.688 -13.664 1 56.34 50 LYS B O 1
ATOM 1128 N N . THR B 1 51 ? 14.859 -9.68 -11.922 1 56 51 THR B N 1
ATOM 1129 C CA . THR B 1 51 ? 13.484 -9.203 -11.938 1 56 51 THR B CA 1
ATOM 1130 C C . THR B 1 51 ? 13.273 -8.18 -13.047 1 56 51 THR B C 1
ATOM 1132 O O . THR B 1 51 ? 13.914 -7.125 -13.055 1 56 51 THR B O 1
ATOM 1135 N N . ASN B 1 52 ? 13.18 -8.734 -14.273 1 66.62 52 ASN B N 1
ATOM 1136 C CA . ASN B 1 52 ? 12.555 -7.801 -15.195 1 66.62 52 ASN B CA 1
ATOM 1137 C C . ASN B 1 52 ? 11.438 -7.012 -14.516 1 66.62 52 ASN B C 1
ATOM 1139 O O . ASN B 1 52 ? 10.727 -7.543 -13.656 1 66.62 52 ASN B O 1
ATOM 1143 N N . ILE B 1 53 ? 11.656 -5.773 -14.562 1 75.12 53 ILE B N 1
ATOM 1144 C CA . ILE B 1 53 ? 10.641 -4.895 -13.992 1 75.12 53 ILE B CA 1
ATOM 1145 C C . ILE B 1 53 ? 9.344 -5.012 -14.789 1 75.12 53 ILE B C 1
ATOM 1147 O O . ILE B 1 53 ? 9.32 -4.734 -15.992 1 75.12 53 ILE B O 1
ATOM 1151 N N . TYR B 1 54 ? 8.406 -5.754 -14.227 1 80.94 54 TYR B N 1
ATOM 1152 C CA . TYR B 1 54 ? 7.055 -5.777 -14.773 1 80.94 54 TYR B CA 1
ATOM 1153 C C . TYR B 1 54 ? 6.113 -4.922 -13.938 1 80.94 54 TYR B C 1
ATOM 1155 O O . TYR B 1 54 ? 6.309 -4.77 -12.727 1 80.94 54 TYR B O 1
ATOM 1163 N N . GLY B 1 55 ? 5.262 -4.25 -14.641 1 89.25 55 GLY B N 1
ATOM 1164 C CA . GLY B 1 55 ? 4.262 -3.504 -13.898 1 89.25 55 GLY B CA 1
ATOM 1165 C C . GLY B 1 55 ? 3.66 -2.359 -14.688 1 89.25 55 GLY B C 1
ATOM 1166 O O . GLY B 1 55 ? 4.148 -2.02 -15.773 1 89.25 55 GLY B O 1
ATOM 1167 N N . VAL B 1 56 ? 2.631 -1.876 -14.188 1 93.06 56 VAL B N 1
ATOM 1168 C CA . VAL B 1 56 ? 1.907 -0.753 -14.773 1 93.06 56 VAL B CA 1
ATOM 1169 C C . VAL B 1 56 ? 1.964 0.448 -13.836 1 93.06 56 VAL B C 1
ATOM 1171 O O . VAL B 1 56 ? 1.626 0.336 -12.656 1 93.06 56 VAL B O 1
ATOM 1174 N N . LEU B 1 57 ? 2.463 1.529 -14.391 1 93.12 57 LEU B N 1
ATOM 1175 C CA . LEU B 1 57 ? 2.354 2.754 -13.602 1 93.12 57 LEU B CA 1
ATOM 1176 C C . LEU B 1 57 ? 0.9 3.207 -13.508 1 93.12 57 LEU B C 1
ATOM 1178 O O . LEU B 1 57 ? 0.139 3.078 -14.469 1 93.12 57 LEU B O 1
ATOM 1182 N N . PRO B 1 58 ? 0.451 3.773 -12.297 1 94.56 58 PRO B N 1
ATOM 1183 C CA . PRO B 1 58 ? 1.255 4.16 -11.133 1 94.56 58 PRO B CA 1
ATOM 1184 C C . PRO B 1 58 ? 1.249 3.102 -10.031 1 94.56 58 PRO B C 1
ATOM 1186 O O . PRO B 1 58 ? 1.5 3.416 -8.867 1 94.56 58 PRO B O 1
ATOM 1189 N N . TYR B 1 59 ? 0.992 1.834 -10.398 1 96.44 59 TYR B N 1
ATOM 1190 C CA . TYR B 1 59 ? 0.788 0.805 -9.391 1 96.44 59 TYR B CA 1
ATOM 1191 C C . TYR B 1 59 ? 2.109 0.161 -8.992 1 96.44 59 TYR B C 1
ATOM 1193 O O . TYR B 1 59 ? 2.164 -0.628 -8.047 1 96.44 59 TYR B O 1
ATOM 1201 N N . MET B 1 60 ? 3.213 0.53 -9.641 1 95.69 60 MET B N 1
ATOM 1202 C CA . MET B 1 60 ? 4.516 -0.035 -9.312 1 95.69 60 MET B CA 1
ATOM 1203 C C . MET B 1 60 ? 5.121 0.666 -8.094 1 95.69 60 MET B C 1
ATOM 1205 O O . MET B 1 60 ? 5.102 1.896 -8.008 1 95.69 60 MET B O 1
ATOM 1209 N N . ALA B 1 61 ? 5.711 -0.175 -7.23 1 96.06 61 ALA B N 1
ATOM 1210 C CA . ALA B 1 61 ? 6.316 0.369 -6.02 1 96.06 61 ALA B CA 1
ATOM 1211 C C . ALA B 1 61 ? 7.574 1.168 -6.348 1 96.06 61 ALA B C 1
ATOM 1213 O O . ALA B 1 61 ? 8.352 0.786 -7.23 1 96.06 61 ALA B O 1
ATOM 1214 N N . PRO B 1 62 ? 7.805 2.227 -5.539 1 95.31 62 PRO B N 1
ATOM 1215 C CA . PRO B 1 62 ? 8.992 3.053 -5.785 1 95.31 62 PRO B CA 1
ATOM 1216 C C . PRO B 1 62 ? 10.289 2.252 -5.742 1 95.31 62 PRO B C 1
ATOM 1218 O O . PRO B 1 62 ? 11.195 2.49 -6.547 1 95.31 62 PRO B O 1
ATOM 1221 N N . GLU B 1 63 ? 10.43 1.305 -4.824 1 94.69 63 GLU B N 1
ATOM 1222 C CA . GLU B 1 63 ? 11.664 0.537 -4.707 1 94.69 63 GLU B CA 1
ATOM 1223 C C . GLU B 1 63 ? 11.906 -0.31 -5.953 1 94.69 63 GLU B C 1
ATOM 1225 O O . GLU B 1 63 ? 13.055 -0.537 -6.344 1 94.69 63 GLU B O 1
ATOM 1230 N N . VAL B 1 64 ? 10.852 -0.773 -6.547 1 93.38 64 VAL B N 1
ATOM 1231 C CA . VAL B 1 64 ? 10.977 -1.556 -7.773 1 93.38 64 VAL B CA 1
ATOM 1232 C C . VAL B 1 64 ? 11.43 -0.655 -8.922 1 93.38 64 VAL B C 1
ATOM 1234 O O . VAL B 1 64 ? 12.336 -1.014 -9.68 1 93.38 64 VAL B O 1
ATOM 1237 N N . LEU B 1 65 ? 10.828 0.507 -8.992 1 93.12 65 LEU B N 1
ATOM 1238 C CA . LEU B 1 65 ? 11.203 1.479 -10.016 1 93.12 65 LEU B CA 1
ATOM 1239 C C . LEU B 1 65 ? 12.672 1.864 -9.883 1 93.12 65 LEU B C 1
ATOM 1241 O O . LEU B 1 65 ? 13.32 2.182 -10.875 1 93.12 65 LEU B O 1
ATOM 1245 N N . ARG B 1 66 ? 13.164 1.717 -8.727 1 91.81 66 ARG B N 1
ATOM 1246 C CA . ARG B 1 66 ? 14.547 2.09 -8.461 1 91.81 66 ARG B CA 1
ATOM 1247 C C . ARG B 1 66 ? 15.484 0.905 -8.672 1 91.81 66 ARG B C 1
ATOM 1249 O O . ARG B 1 66 ? 16.672 0.984 -8.359 1 91.81 66 ARG B O 1
ATOM 1256 N N . GLY B 1 67 ? 14.945 -0.196 -9.039 1 89.31 67 GLY B N 1
ATOM 1257 C CA . GLY B 1 67 ? 15.773 -1.325 -9.43 1 89.31 67 GLY B CA 1
ATOM 1258 C C . GLY B 1 67 ? 15.891 -2.383 -8.352 1 89.31 67 GLY B C 1
ATOM 1259 O O . GLY B 1 67 ? 16.641 -3.352 -8.508 1 89.31 67 GLY B O 1
ATOM 1260 N N . ASN B 1 68 ? 15.227 -2.141 -7.262 1 90.44 68 ASN B N 1
ATOM 1261 C CA . ASN B 1 68 ? 15.242 -3.166 -6.223 1 90.44 68 ASN B CA 1
ATOM 1262 C C . ASN B 1 68 ? 14.398 -4.375 -6.617 1 90.44 68 ASN B C 1
ATOM 1264 O O . ASN B 1 68 ? 13.531 -4.273 -7.492 1 90.44 68 ASN B O 1
ATOM 1268 N N . PRO B 1 69 ? 14.68 -5.516 -6.016 1 88.88 69 PRO B N 1
ATOM 1269 C CA . PRO B 1 69 ? 13.898 -6.715 -6.328 1 88.88 69 PRO B CA 1
ATOM 1270 C C . PRO B 1 69 ? 12.414 -6.551 -6.02 1 88.88 69 PRO B C 1
ATOM 1272 O O . PRO B 1 69 ? 12.055 -5.875 -5.047 1 88.88 69 PRO B O 1
ATOM 1275 N N . TYR B 1 70 ? 11.609 -7.164 -6.852 1 92.06 70 TYR B N 1
ATOM 1276 C CA . TYR B 1 70 ? 10.172 -7.223 -6.605 1 92.06 70 TYR B CA 1
ATOM 1277 C C . TYR B 1 70 ? 9.844 -8.25 -5.531 1 92.06 70 TYR B C 1
ATOM 1279 O O . TYR B 1 70 ? 10.117 -9.445 -5.703 1 92.06 70 TYR B O 1
ATOM 1287 N N . THR B 1 71 ? 9.242 -7.777 -4.43 1 92.75 71 THR B N 1
ATOM 1288 C CA . THR B 1 71 ? 8.883 -8.648 -3.316 1 92.75 71 THR B CA 1
ATOM 1289 C C . THR B 1 71 ? 7.383 -8.562 -3.031 1 92.75 71 THR B C 1
ATOM 1291 O O . THR B 1 71 ? 6.652 -7.848 -3.723 1 92.75 71 THR B O 1
ATOM 1294 N N . GLN B 1 72 ? 6.938 -9.336 -1.997 1 95.19 72 GLN B N 1
ATOM 1295 C CA . GLN B 1 72 ? 5.543 -9.266 -1.584 1 95.19 72 GLN B CA 1
ATOM 1296 C C . GLN B 1 72 ? 5.168 -7.859 -1.134 1 95.19 72 GLN B C 1
ATOM 1298 O O . GLN B 1 72 ? 4.016 -7.441 -1.274 1 95.19 72 GLN B O 1
ATOM 1303 N N . ALA B 1 73 ? 6.191 -7.129 -0.693 1 95.75 73 ALA B N 1
ATOM 1304 C CA . ALA B 1 73 ? 5.949 -5.746 -0.291 1 95.75 73 ALA B CA 1
ATOM 1305 C C . ALA B 1 73 ? 5.5 -4.898 -1.479 1 95.75 73 ALA B C 1
ATOM 1307 O O . ALA B 1 73 ? 4.676 -3.99 -1.325 1 95.75 73 ALA B O 1
ATOM 1308 N N . ALA B 1 74 ? 6.016 -5.16 -2.611 1 95.44 74 ALA B N 1
ATOM 1309 C CA . ALA B 1 74 ? 5.625 -4.43 -3.814 1 95.44 74 ALA B CA 1
ATOM 1310 C C . ALA B 1 74 ? 4.16 -4.684 -4.156 1 95.44 74 ALA B C 1
ATOM 1312 O O . ALA B 1 74 ? 3.443 -3.77 -4.57 1 95.44 74 ALA B O 1
ATOM 1313 N N . ASP B 1 75 ? 3.689 -5.938 -3.934 1 96.31 75 ASP B N 1
ATOM 1314 C CA . ASP B 1 75 ? 2.275 -6.258 -4.098 1 96.31 75 ASP B CA 1
ATOM 1315 C C . ASP B 1 75 ? 1.413 -5.445 -3.133 1 96.31 75 ASP B C 1
ATOM 1317 O O . ASP B 1 75 ? 0.316 -5.012 -3.488 1 96.31 75 ASP B O 1
ATOM 1321 N N . ILE B 1 76 ? 1.881 -5.266 -1.979 1 97.56 76 ILE B N 1
ATOM 1322 C CA . ILE B 1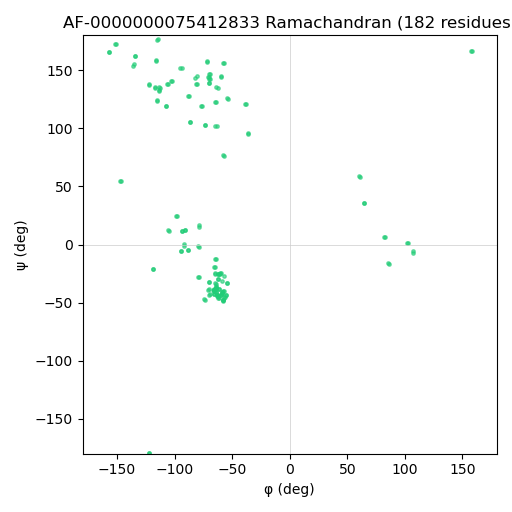 76 ? 1.136 -4.531 -0.962 1 97.56 76 ILE B CA 1
ATOM 1323 C C . ILE B 1 76 ? 0.989 -3.072 -1.385 1 97.56 76 ILE B C 1
ATOM 1325 O O . ILE B 1 76 ? -0.079 -2.477 -1.225 1 97.56 76 ILE B O 1
ATOM 1329 N N . TYR B 1 77 ? 2.055 -2.48 -1.905 1 97.62 77 TYR B N 1
ATOM 1330 C CA . TYR B 1 77 ? 1.965 -1.124 -2.436 1 97.62 77 TYR B CA 1
ATOM 1331 C C . TYR B 1 77 ? 0.91 -1.037 -3.531 1 97.62 77 TYR B C 1
ATOM 1333 O O . TYR B 1 77 ? 0.046 -0.157 -3.502 1 97.62 77 TYR B O 1
ATOM 1341 N N . SER B 1 78 ? 0.991 -1.965 -4.434 1 97.44 78 SER B N 1
ATOM 1342 C CA . SER B 1 78 ? 0.029 -1.987 -5.531 1 97.44 78 SER B CA 1
ATOM 1343 C C . SER B 1 78 ? -1.4 -2.096 -5.012 1 97.44 78 SER B C 1
ATOM 1345 O O . SER B 1 78 ? -2.305 -1.432 -5.523 1 97.44 78 SER B O 1
ATOM 1347 N N . MET B 1 79 ? -1.565 -2.936 -4.031 1 96.69 79 MET B N 1
ATOM 1348 C CA . MET B 1 79 ? -2.881 -3.059 -3.408 1 96.69 79 MET B CA 1
ATOM 1349 C C . MET B 1 79 ? -3.332 -1.728 -2.818 1 96.69 79 MET B C 1
ATOM 1351 O O . MET B 1 79 ? -4.492 -1.343 -2.957 1 96.69 79 MET B O 1
ATOM 1355 N N . GLY B 1 80 ? -2.418 -1.02 -2.125 1 97.25 80 GLY B N 1
ATOM 1356 C CA . GLY B 1 80 ? -2.729 0.31 -1.626 1 97.25 80 GLY B CA 1
ATOM 1357 C C . GLY B 1 80 ? -3.197 1.261 -2.711 1 97.25 80 GLY B C 1
ATOM 1358 O O . GLY B 1 80 ? -4.18 1.983 -2.529 1 97.25 80 GLY B O 1
ATOM 1359 N N . MET B 1 81 ? -2.547 1.237 -3.807 1 97.31 81 MET B N 1
ATOM 1360 C CA . MET B 1 81 ? -2.898 2.08 -4.945 1 97.31 81 MET B CA 1
ATOM 1361 C C . MET B 1 81 ? -4.289 1.733 -5.469 1 97.31 81 MET B C 1
ATOM 1363 O O . MET B 1 81 ? -5.082 2.625 -5.777 1 97.31 81 MET B O 1
ATOM 1367 N N . ILE B 1 82 ? -4.598 0.447 -5.59 1 95.62 82 ILE B N 1
ATOM 1368 C CA . ILE B 1 82 ? -5.895 -0.013 -6.074 1 95.62 82 ILE B CA 1
ATOM 1369 C C . ILE B 1 82 ? -6.996 0.448 -5.121 1 95.62 82 ILE B C 1
ATOM 1371 O O . ILE B 1 82 ? -8.023 0.976 -5.559 1 95.62 82 ILE B O 1
ATOM 1375 N N . MET B 1 83 ? -6.75 0.307 -3.814 1 94.31 83 MET B N 1
ATOM 1376 C CA . MET B 1 83 ? -7.754 0.691 -2.824 1 94.31 83 MET B CA 1
ATOM 1377 C C . MET B 1 83 ? -7.996 2.197 -2.85 1 94.31 83 MET B C 1
ATOM 1379 O O . MET B 1 83 ? -9.133 2.65 -2.695 1 94.31 83 MET B O 1
ATOM 1383 N N . TYR B 1 84 ? -6.949 2.934 -2.994 1 95.12 84 TYR B N 1
ATOM 1384 C CA . TYR B 1 84 ? -7.07 4.383 -3.117 1 95.12 84 TYR B CA 1
ATOM 1385 C C . TYR B 1 84 ? -7.957 4.754 -4.297 1 95.12 84 TYR B C 1
ATOM 1387 O O . TYR B 1 84 ? -8.898 5.539 -4.152 1 95.12 84 TYR B O 1
ATOM 1395 N N . PHE B 1 85 ? -7.715 4.16 -5.43 1 93.69 85 PHE B N 1
ATOM 1396 C CA . PHE B 1 85 ? -8.477 4.422 -6.645 1 93.69 85 PHE B CA 1
ATOM 1397 C C . PHE B 1 85 ? -9.938 4.031 -6.465 1 93.69 85 PHE B C 1
ATOM 1399 O O . PHE B 1 85 ? -10.836 4.809 -6.793 1 93.69 85 PHE B O 1
ATOM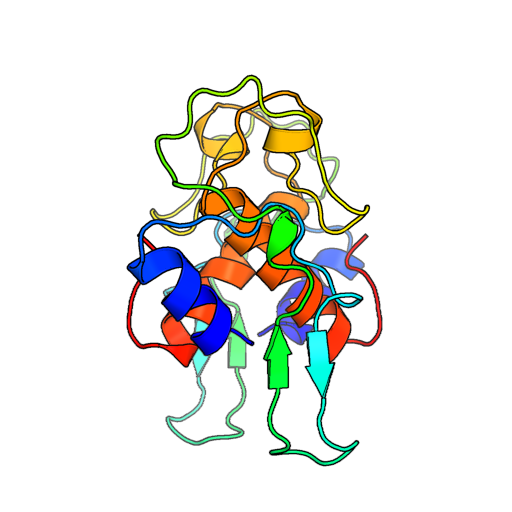 1406 N N . VAL B 1 86 ? -10.156 2.893 -5.883 1 90 86 VAL B N 1
ATOM 1407 C CA . VAL B 1 86 ? -11.508 2.375 -5.719 1 90 86 VAL B CA 1
ATOM 1408 C C . VAL B 1 86 ? -12.289 3.268 -4.758 1 90 86 VAL B C 1
ATOM 1410 O O . VAL B 1 86 ? -13.469 3.561 -4.992 1 90 86 VAL B O 1
ATOM 1413 N N . ALA B 1 87 ? -11.664 3.725 -3.756 1 90.06 87 ALA B N 1
ATOM 1414 C CA . ALA B 1 87 ? -12.344 4.477 -2.703 1 90.06 87 ALA B CA 1
ATOM 1415 C C . ALA B 1 87 ? -12.586 5.922 -3.131 1 90.06 87 ALA B C 1
ATOM 1417 O O . ALA B 1 87 ? -13.555 6.551 -2.689 1 90.06 87 ALA B O 1
ATOM 1418 N N . THR B 1 88 ? -11.727 6.48 -4.035 1 92.31 88 THR B N 1
ATOM 1419 C CA . THR B 1 88 ? -11.789 7.918 -4.262 1 92.31 88 THR B CA 1
ATOM 1420 C C . THR B 1 88 ? -12.141 8.227 -5.715 1 92.31 88 THR B C 1
ATOM 1422 O O . THR B 1 88 ? -12.516 9.352 -6.047 1 92.31 88 THR B O 1
ATOM 1425 N N . GLY B 1 89 ? -11.898 7.246 -6.562 1 90.56 89 GLY B N 1
ATOM 1426 C CA . GLY B 1 89 ? -12.109 7.449 -7.988 1 90.56 89 GLY B CA 1
ATOM 1427 C C . GLY B 1 89 ? -10.945 8.141 -8.672 1 90.56 89 GLY B C 1
ATOM 1428 O O . GLY B 1 89 ? -11.023 8.469 -9.859 1 90.56 89 GLY B O 1
ATOM 1429 N N . LYS B 1 90 ? -9.82 8.336 -7.859 1 90.75 90 LYS B N 1
ATOM 1430 C CA . LYS B 1 90 ? -8.641 9.031 -8.375 1 90.75 90 LYS B CA 1
ATOM 1431 C C . LYS B 1 90 ? -7.359 8.312 -7.98 1 90.75 90 LYS B C 1
ATOM 1433 O O . LYS B 1 90 ? -7.328 7.586 -6.984 1 90.75 90 LYS B O 1
ATOM 1438 N N . GLN B 1 91 ? -6.375 8.539 -8.812 1 87.56 91 GLN B N 1
ATOM 1439 C CA . GLN B 1 91 ? -5.055 8.047 -8.438 1 87.56 91 GLN B CA 1
ATOM 1440 C C . GLN B 1 91 ? -4.379 8.992 -7.449 1 87.56 91 GLN B C 1
ATOM 1442 O O . GLN B 1 91 ? -4.602 10.203 -7.484 1 87.56 91 GLN B O 1
ATOM 1447 N N . PRO B 1 92 ? -3.523 8.477 -6.395 1 81.44 92 PRO B N 1
ATOM 1448 C CA . PRO B 1 92 ? -2.904 9.305 -5.355 1 81.44 92 PRO B CA 1
ATOM 1449 C C . PRO B 1 92 ? -2.01 10.398 -5.93 1 81.44 92 PRO B C 1
ATOM 1451 O O . PRO B 1 92 ? -1.736 11.398 -5.258 1 81.44 92 PRO B O 1
ATOM 1454 N N . PHE B 1 93 ? -1.51 10.109 -6.91 1 78.31 93 PHE B N 1
ATOM 1455 C CA . PHE B 1 93 ? -0.578 11.07 -7.484 1 78.31 93 PHE B CA 1
ATOM 1456 C C . PHE B 1 93 ? -0.885 11.312 -8.953 1 78.31 93 PHE B C 1
ATOM 1458 O O . PHE B 1 93 ? -1.482 10.461 -9.617 1 78.31 93 PHE B O 1
#

Sequence (186 aa):
ITKGLKEIHDNQMVHHDFHTGNILFTNPSIGADVYISDMGLCKKVDNEEKTNIYGVLPYMAPEVLRGNPYTQAADIYSMGMIMYFVATGKQPFITKGLKEIHDNQMVHHDFHTGNILFTNPSIGADVYISDMGLCKKVDNEEKTNIYGVLPYMAPEVLRGNPYTQAADIYSMGMIMYFVATGKQPF

Solvent-accessible surface area (backbone atoms only — not comparable to full-atom values): 11005 Å² total; per-residue (Å²): 105,62,68,60,52,45,55,42,43,76,66,47,31,28,52,61,53,56,43,68,91,30,53,43,63,79,46,98,50,92,84,44,57,72,42,83,50,76,67,83,62,42,40,52,70,82,59,74,64,81,65,70,87,59,63,52,87,87,28,52,31,69,45,43,78,71,68,43,78,80,46,62,65,36,48,34,25,8,48,17,46,44,49,38,26,71,74,68,75,42,70,98,113,105,61,67,59,50,46,54,42,43,75,67,46,29,28,53,61,55,55,44,68,92,29,52,44,63,79,46,99,51,92,84,45,57,72,43,83,50,77,68,83,61,42,39,51,71,82,58,74,64,79,63,71,87,57,61,52,84,89,29,53,30,70,46,43,76,70,67,45,77,80,47,61,65,36,49,36,26,10,49,17,47,44,51,40,26,71,76,69,76,42,69,96,114